Protein 5B5H (pdb70)

GO terms:
  GO:0005576 extracellular region (C, EXP)

Secondary structure (DSSP, 8-state):
--PPPPP-GGGGG-SEEESSEEEEESSPEEES-EEE-SS-GGGEESS--EE-TTSS-EE-TTEES-EEETTSSTTHHHHHHHHHHHHHHHHHHHHT--S-SEESGGGGB-TT-EE-SEEEEESS-EEESS-EEEE--TT--EEEEESS-EEE-TT-BEEEETT--GGGEEEEESS-EEE-TT-EEEEEEEESS-EEE-TT-EEEEEEEESSEEEEES-EEEE-

Nearest PDB structures (foldseek):
  5b5h-assembly1_A  TM=1.005E+00  e=3.185E-39  Typhula ishikariensis
  7ddb-assembly2_B  TM=1.002E+00  e=8.214E-36  Typhula ishikariensis
  7dc5-assembly2_B  TM=1.001E+00  e=5.853E-35  Typhula ishikariensis
  3vn3-assembly2_B  TM=1.001E+00  e=4.171E-34  Typhula ishikariensis
  4nu3-assembly1_A  TM=9.863E-01  e=1.389E-26  Flavobacterium frigoris PS1

Foldseek 3Di:
DADDFQQQPCLLQFQEEEEAAEEEAPPEAEEGEYEYPPDAPVRHYDQPWDADPQQQWIDGPRYNYTYGYLPTDPPNVVSSVVNLVSLVSSLCVLQPDDDWPEECVVVQEAAPEEAEHTEYEYLEEHEYPAEHEYEDALPGAYRYHEAEEYEYDAQYEYHYYHHHAQARYEYNYEYEYYYEHNYEEGHAYSYAAEYEHAANYEYEDHHYYHHYYYYYNYYTYHD

Solvent-accessible surface area: 8675 Å² total; per-residue (Å²): 92,40,24,108,70,16,70,31,55,50,0,20,90,14,0,0,0,0,16,48,7,1,39,10,70,73,131,1,65,0,55,14,24,0,0,0,6,107,18,36,20,108,117,11,67,32,3,108,58,93,86,22,124,88,26,29,48,0,63,11,147,18,12,100,38,85,0,19,0,22,90,20,30,120,68,7,47,69,90,0,89,74,0,34,42,38,0,22,88,0,26,86,47,0,34,96,50,100,59,45,98,56,109,62,39,94,113,4,58,1,18,60,59,105,1,63,28,3,9,1,67,1,84,28,87,6,22,7,92,39,56,6,23,0,65,11,70,58,113,14,19,1,2,0,6,5,54,16,68,8,25,5,29,52,38,75,90,2,70,46,32,64,40,10,63,5,120,29,0,10,0,3,0,38,16,45,1,45,0,78,45,31,1,52,2,10,0,3,0,0,0,93,50,41,2,41,0,78,61,52,1,28,0,26,0,26,0,0,0,42,47,37,1,36,1,47,93,1,44,0,43,61,110

InterPro domains:
  IPR021884 Ice-binding protein [PF11999] (36-240)

B-factor: mean 10.81, std 8.27, range [4.17, 123.71]

Radius of gyration: 16.62 Å; Cα contacts (8 Å, |Δi|>4): 700; chains: 1; bounding box: 48×37×38 Å

Structure (mmCIF, N/CA/C/O backbone):
data_5B5H
#
_entry.id   5B5H
#
_cell.length_a   48.388
_cell.length_b   104.849
_cell.length_c   35.626
_cell.angle_alpha   90.00
_cell.angle_beta   90.00
_cell.angle_gamma   90.00
#
_symmetry.space_group_name_H-M   'P 21 21 2'
#
loop_
_entity.id
_entity.type
_entity.pdbx_description
1 polymer 'Antifreeze protein'
2 non-polymer 'SULFATE ION'
3 non-polymer 'SODIUM ION'
4 water water
#
loop_
_atom_site.group_PDB
_atom_site.id
_atom_site.type_symbol
_atom_site.label_atom_id
_atom_site.label_alt_id
_atom_site.label_comp_id
_atom_site.label_asym_id
_atom_site.label_entity_id
_atom_site.label_seq_id
_atom_site.pdbx_PDB_ins_code
_atom_site.Cartn_x
_atom_site.Cartn_y
_atom_site.Cartn_z
_atom_site.occupancy
_atom_site.B_iso_or_equiv
_atom_site.auth_seq_id
_atom_site.auth_comp_id
_atom_site.auth_asym_id
_atom_site.auth_atom_id
_atom_site.pdbx_PDB_model_num
ATOM 1 N N . ALA A 1 1 ? 7.931 17.527 13.746 1.00 14.51 1 ALA A N 1
ATOM 2 C CA . ALA A 1 1 ? 8.854 18.379 14.500 1.00 11.58 1 ALA A CA 1
ATOM 3 C C . ALA A 1 1 ? 8.364 19.838 14.381 1.00 9.02 1 ALA A C 1
ATOM 4 O O . ALA A 1 1 ? 7.732 20.176 13.376 1.00 9.84 1 ALA A O 1
ATOM 6 N N . GLY A 1 2 ? 8.723 20.634 15.340 1.00 9.06 2 GLY A N 1
ATOM 7 C CA . GLY A 1 2 ? 8.365 21.999 15.393 1.00 8.11 2 GLY A CA 1
ATOM 8 C C . GLY A 1 2 ? 7.199 22.301 16.328 1.00 8.15 2 GLY A C 1
ATOM 9 O O . GLY A 1 2 ? 6.569 21.378 16.864 1.00 9.75 2 GLY A O 1
ATOM 10 N N . PRO A 1 3 ? 6.872 23.571 16.509 1.00 7.61 3 PRO A N 1
ATOM 11 C CA . PRO A 1 3 ? 5.867 24.011 17.500 1.00 8.30 3 PRO A CA 1
ATOM 12 C C . PRO A 1 3 ? 4.444 23.657 17.048 1.00 7.57 3 PRO A C 1
ATOM 13 O O . PRO A 1 3 ? 4.125 23.481 15.877 1.00 8.43 3 PRO A O 1
ATOM 17 N N . THR A 1 4 ? 3.528 23.668 18.015 1.00 8.43 4 THR A N 1
ATOM 18 C CA . THR A 1 4 ? 2.159 23.549 17.733 1.00 9.14 4 THR A CA 1
ATOM 19 C C . THR A 1 4 ? 1.701 24.638 16.722 1.00 8.47 4 THR A C 1
ATOM 20 O O . THR A 1 4 ? 2.159 25.789 16.844 1.00 7.56 4 THR A O 1
ATOM 24 N N . ALA A 1 5 ? 0.802 24.281 15.842 1.00 8.58 5 ALA A N 1
ATOM 25 C CA . ALA A 1 5 ? 0.291 25.235 14.802 1.00 8.52 5 ALA A CA 1
ATOM 26 C C . ALA A 1 5 ? -0.273 26.488 15.383 1.00 7.85 5 ALA A C 1
ATOM 27 O O . ALA A 1 5 ? -0.761 26.512 16.534 1.00 8.96 5 ALA A O 1
ATOM 29 N N . VAL A 1 6 ? -0.194 27.552 14.619 1.00 7.22 6 VAL A N 1
ATOM 30 C CA . VAL A 1 6 ? -0.787 28.842 15.012 1.00 7.39 6 VAL A CA 1
ATOM 31 C C . VAL A 1 6 ? -2.198 28.921 14.502 1.00 7.04 6 VAL A C 1
ATOM 32 O O . VAL A 1 6 ? -2.414 28.837 13.276 1.00 7.81 6 VAL A O 1
ATOM 36 N N . PRO A 1 7 ? -3.219 29.097 15.354 1.00 8.33 7 PRO A N 1
ATOM 37 C CA . PRO A 1 7 ? -4.608 29.186 14.890 1.00 8.94 7 PRO A CA 1
ATOM 38 C C . PRO A 1 7 ? -4.881 30.520 14.239 1.00 7.84 7 PRO A C 1
ATOM 39 O O . PRO A 1 7 ? -4.603 31.558 14.835 1.00 10.22 7 PRO A O 1
ATOM 43 N N . LEU A 1 8 ? -5.374 30.519 13.027 1.00 7.74 8 LEU A N 1
ATOM 44 C CA . LEU A 1 8 ? -5.725 31.787 12.310 1.00 8.00 8 LEU A CA 1
ATOM 45 C C . LEU A 1 8 ? -7.190 32.134 12.401 1.00 7.34 8 LEU A C 1
ATOM 46 O O . LEU A 1 8 ? -7.583 33.269 12.089 1.00 7.90 8 LEU A O 1
ATOM 51 N N . GLY A 1 9 ? -8.061 31.186 12.801 1.00 8.13 9 GLY A N 1
ATOM 52 C CA . GLY A 1 9 ? -9.500 31.483 12.796 1.00 8.28 9 GLY A CA 1
ATOM 53 C C . GLY A 1 9 ? -9.893 31.977 11.402 1.00 7.89 9 GLY A C 1
ATOM 54 O O . GLY A 1 9 ? -9.432 31.497 10.348 1.00 9.02 9 GLY A O 1
ATOM 55 N N . THR A 1 10 ? -10.836 32.927 11.400 1.00 7.86 10 THR A N 1
ATOM 56 C CA . THR A 1 10 ? -11.330 33.422 10.142 1.00 7.96 10 THR A CA 1
ATOM 57 C C . THR A 1 10 ? -10.336 34.357 9.451 1.00 7.51 10 THR A C 1
ATOM 58 O O . THR A 1 10 ? -10.560 34.650 8.236 1.00 8.53 10 THR A O 1
ATOM 62 N N . ALA A 1 11 ? -9.222 34.699 10.035 1.00 7.51 11 ALA A N 1
ATOM 63 C CA . ALA A 1 11 ? -8.173 35.369 9.275 1.00 8.28 11 ALA A CA 1
ATOM 64 C C . ALA A 1 11 ? -7.604 34.420 8.210 1.00 7.85 11 ALA A C 1
ATOM 65 O O . ALA A 1 11 ? -7.059 34.861 7.219 1.00 8.93 11 ALA A O 1
ATOM 67 N N . GLY A 1 12 ? -7.814 33.102 8.399 1.00 8.24 12 GLY A N 1
ATOM 68 C CA . GLY A 1 12 ? -7.437 32.149 7.388 1.00 10.23 12 GLY A CA 1
ATOM 69 C C . GLY A 1 12 ? -8.331 32.137 6.164 1.00 8.51 12 GLY A C 1
ATOM 70 O O . GLY A 1 12 ? -8.145 31.376 5.242 1.00 11.45 12 GLY A O 1
ATOM 71 N N . ASN A 1 13 ? -9.305 33.057 6.088 1.00 8.55 13 ASN A N 1
ATOM 72 C CA . ASN A 1 13 ? -10.112 33.237 4.884 1.00 8.37 13 ASN A CA 1
ATOM 73 C C . ASN A 1 13 ? -9.510 34.194 3.916 1.00 7.38 13 ASN A C 1
ATOM 74 O O . ASN A 1 13 ? -10.132 34.419 2.863 1.00 8.35 13 ASN A O 1
ATOM 79 N N . TYR A 1 14 ? -8.353 34.767 4.166 1.00 6.59 14 TYR A N 1
ATOM 80 C CA . TYR A 1 14 ? -7.829 35.853 3.337 1.00 6.41 14 TYR A CA 1
ATOM 81 C C . TYR A 1 14 ? -6.433 35.600 2.910 1.00 6.33 14 TYR A C 1
ATOM 82 O O . TYR A 1 14 ? -5.592 35.023 3.638 1.00 7.36 14 TYR A O 1
ATOM 91 N N . ALA A 1 15 ? -6.100 36.043 1.678 1.00 5.55 15 ALA A N 1
ATOM 92 C CA . ALA A 1 15 ? -4.714 36.191 1.249 1.00 5.50 15 ALA A CA 1
ATOM 93 C C . ALA A 1 15 ? -4.038 37.377 1.942 1.00 4.86 15 ALA A C 1
ATOM 94 O O . ALA A 1 15 ? -2.871 37.309 2.302 1.00 5.65 15 ALA A O 1
ATOM 96 N N . ILE A 1 16 ? -4.797 38.482 2.003 1.00 4.80 16 ILE A N 1
ATOM 97 C CA . ILE A 1 16 ? -4.309 39.708 2.640 1.00 4.83 16 ILE A CA 1
ATOM 98 C C . ILE A 1 16 ? -5.408 40.213 3.533 1.00 4.37 16 ILE A C 1
ATOM 99 O O . ILE A 1 16 ? -6.579 40.346 3.080 1.00 5.17 16 ILE A O 1
ATOM 104 N N . LEU A 1 17 ? -5.123 40.472 4.797 1.00 4.24 17 LEU A N 1
ATOM 105 C CA . LEU A 1 17 ? -6.044 41.119 5.735 1.00 4.71 17 LEU A CA 1
ATOM 106 C C . LEU A 1 17 ? -5.280 42.228 6.394 1.00 4.52 17 LEU A C 1
ATOM 107 O O . LEU A 1 17 ? -4.172 42.003 6.851 1.00 6.24 17 LEU A O 1
ATOM 112 N N . ALA A 1 18 ? -5.824 43.425 6.390 1.00 4.67 18 ALA A N 1
ATOM 113 C CA . ALA A 1 18 ? -5.146 44.591 6.928 1.00 4.52 18 ALA A CA 1
ATOM 114 C C . ALA A 1 18 ? -6.145 45.433 7.671 1.00 4.37 18 ALA A C 1
ATOM 115 O O . ALA A 1 18 ? -7.352 45.322 7.522 1.00 5.30 18 ALA A O 1
ATOM 117 N N . SER A 1 19 ? -5.609 46.355 8.494 1.00 5.10 19 SER A N 1
ATOM 118 C CA . SER A 1 19 ? -6.453 47.244 9.279 1.00 5.62 19 SER A CA 1
ATOM 119 C C . SER A 1 19 ? -6.468 48.670 8.801 1.00 5.54 19 SER A C 1
ATOM 120 O O . SER A 1 19 ? -7.490 49.347 8.986 1.00 7.73 19 SER A O 1
ATOM 123 N N . ALA A 1 20 ? -5.350 49.203 8.277 1.00 5.47 20 ALA A N 1
ATOM 124 C CA . ALA A 1 20 ? -5.236 50.595 7.923 1.00 5.63 20 ALA A CA 1
ATOM 125 C C . ALA A 1 20 ? -5.228 50.831 6.424 1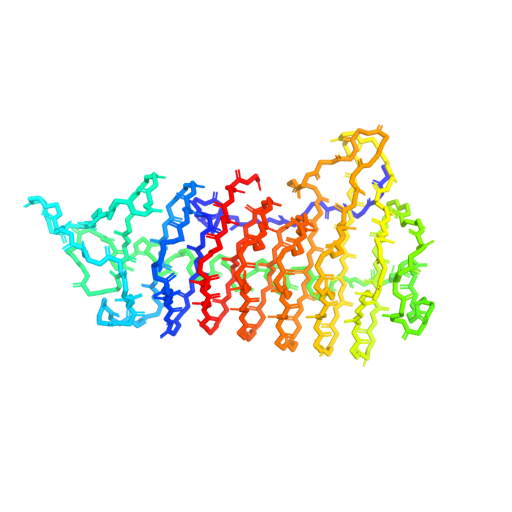.00 5.52 20 ALA A C 1
ATOM 126 O O . ALA A 1 20 ? -5.534 51.977 6.006 1.00 6.78 20 ALA A O 1
ATOM 128 N N . GLY A 1 21 ? -4.873 49.874 5.583 1.00 5.13 21 GLY A N 1
ATOM 129 C CA . GLY A 1 21 ? -4.946 50.046 4.153 1.00 4.98 21 GLY A CA 1
ATOM 130 C C . GLY A 1 21 ? -4.334 48.906 3.409 1.00 4.58 21 GLY A C 1
ATOM 131 O O . GLY A 1 21 ? -3.501 48.157 3.955 1.00 5.01 21 GLY A O 1
ATOM 132 N N . VAL A 1 22 ? -4.718 48.761 2.153 1.00 4.52 22 VAL A N 1
ATOM 133 C CA . VAL A 1 22 ? -4.019 47.893 1.202 1.00 4.80 22 VAL A CA 1
ATOM 134 C C . VAL A 1 22 ? -3.846 48.712 -0.074 1.00 4.96 22 VAL A C 1
ATOM 135 O O . VAL A 1 22 ? -4.864 49.182 -0.624 1.00 5.24 22 VAL A O 1
ATOM 139 N N . SER A 1 23 ? -2.604 48.917 -0.503 1.00 5.33 23 SER A N 1
ATOM 140 C CA . SER A 1 23 ? -2.317 49.653 -1.715 1.00 5.88 23 SER A CA 1
ATOM 141 C C . SER A 1 23 ? -1.695 48.748 -2.730 1.00 5.05 23 SER A C 1
ATOM 142 O O . SER A 1 23 ? -0.942 47.811 -2.385 1.00 6.02 23 SER A O 1
ATOM 145 N N . THR A 1 24 ? -1.935 49.031 -4.005 1.00 5.52 24 THR A N 1
ATOM 146 C CA . THR A 1 24 ? -1.210 48.401 -5.108 1.00 5.67 24 THR A CA 1
ATOM 147 C C . THR A 1 24 ? -0.703 49.481 -6.058 1.00 5.35 24 THR A C 1
ATOM 148 O O . THR A 1 24 ? -1.357 50.498 -6.300 1.00 6.62 24 THR A O 1
ATOM 152 N N . VAL A 1 25 ? 0.514 49.254 -6.515 1.00 5.15 25 VAL A N 1
ATOM 153 C CA . VAL A 1 25 ? 1.045 49.926 -7.720 1.00 5.50 25 VAL A CA 1
ATOM 154 C C . VAL A 1 25 ? 0.763 48.966 -8.850 1.00 5.85 25 VAL A C 1
ATOM 155 O O . VAL A 1 25 ? 1.392 47.900 -8.907 1.00 6.44 25 VAL A O 1
ATOM 159 N N . PRO A 1 26 ? -0.189 49.252 -9.736 1.00 6.20 26 PRO A N 1
ATOM 160 C CA . PRO A 1 26 ? -0.550 48.234 -10.734 1.00 7.53 26 PRO A CA 1
ATOM 161 C C . PRO A 1 26 ? 0.628 47.946 -11.687 1.00 7.23 26 PRO A C 1
ATOM 162 O O . PRO A 1 26 ? 1.429 48.855 -11.960 1.00 8.44 26 PRO A O 1
ATOM 166 N N . GLN A 1 27 ? 0.733 46.743 -12.215 1.00 8.26 27 GLN A N 1
ATOM 167 C CA . GLN A 1 27 ? -0.129 45.604 -11.983 1.00 8.55 27 GLN A CA 1
ATOM 168 C C . GLN A 1 27 ? 0.417 44.677 -10.899 1.00 7.07 27 GLN A C 1
ATOM 169 O O . GLN A 1 27 ? 1.556 44.204 -10.990 1.00 8.65 27 GLN A O 1
ATOM 175 N N . SER A 1 28 ? -0.390 44.450 -9.847 1.00 6.41 28 SER A N 1
ATOM 176 C CA . SER A 1 28 ? -0.120 43.364 -8.896 1.00 5.62 28 SER A CA 1
ATOM 177 C C . SER A 1 28 ? -1.041 42.208 -9.189 1.00 5.68 28 SER A C 1
ATOM 178 O O . SER A 1 28 ? -2.001 42.319 -9.973 1.00 6.26 28 SER A O 1
ATOM 181 N N . VAL A 1 29 ? -0.778 41.079 -8.529 1.00 5.54 29 VAL A N 1
ATOM 182 C CA . VAL A 1 29 ? -1.539 39.860 -8.691 1.00 6.55 29 VAL A CA 1
ATOM 183 C C . VAL A 1 29 ? -1.800 39.294 -7.315 1.00 6.94 29 VAL A C 1
ATOM 184 O O . VAL A 1 29 ? -0.820 38.990 -6.602 1.00 9.35 29 VAL A O 1
ATOM 188 N N . ILE A 1 30 ? -3.050 39.123 -6.925 1.00 5.58 30 ILE A N 1
ATOM 189 C CA . ILE A 1 30 ? -3.379 38.523 -5.654 1.00 5.56 30 ILE A CA 1
ATOM 190 C C . ILE A 1 30 ? -4.298 37.339 -5.928 1.00 5.71 30 ILE A C 1
ATOM 191 O O . ILE A 1 30 ? -5.316 37.521 -6.629 1.00 6.95 30 ILE A O 1
ATOM 197 N N . THR A 1 31 ? -4.009 36.185 -5.388 1.00 5.10 31 THR A N 1
ATOM 198 C CA . THR A 1 31 ? -4.851 35.026 -5.481 1.00 5.77 31 THR A CA 1
ATOM 199 C C . THR A 1 31 ? -5.375 34.737 -4.101 1.00 5.10 31 THR A C 1
ATOM 200 O O . THR A 1 31 ? -4.630 34.264 -3.220 1.00 6.62 31 THR A O 1
ATOM 204 N N . GLY A 1 32 ? -6.665 35.027 -3.900 1.00 5.75 32 GLY A N 1
ATOM 205 C CA . GLY A 1 32 ? -7.298 34.935 -2.583 1.00 6.30 32 GLY A CA 1
ATOM 206 C C . GLY A 1 32 ? -7.976 36.251 -2.245 1.00 6.16 32 GLY A C 1
ATOM 207 O O . GLY A 1 32 ? -7.751 37.283 -2.856 1.00 7.89 32 GLY A O 1
ATOM 208 N N . ALA A 1 33 ? -8.800 36.210 -1.189 1.00 5.64 33 ALA A N 1
ATOM 209 C CA . ALA A 1 33 ? -9.558 37.385 -0.771 1.00 5.60 33 ALA A CA 1
ATOM 210 C C . ALA A 1 33 ? -8.654 38.442 -0.074 1.00 5.25 33 ALA A C 1
ATOM 211 O O . ALA A 1 33 ? -7.620 38.118 0.515 1.00 5.52 33 ALA A O 1
ATOM 213 N N . VAL A 1 34 ? -9.115 39.681 -0.166 1.00 4.72 34 VAL A N 1
ATOM 214 C CA . VAL A 1 34 ? -8.467 40.835 0.494 1.00 4.82 34 VAL A CA 1
ATOM 215 C C . VAL A 1 34 ? -9.479 41.489 1.379 1.00 4.57 34 VAL A C 1
ATOM 216 O O . VAL A 1 34 ? -10.582 41.848 0.932 1.00 6.22 34 VAL A O 1
ATOM 220 N N . GLY A 1 35 ? -9.170 41.650 2.664 1.00 4.86 35 GLY A N 1
ATOM 221 C CA . GLY A 1 35 ? -10.070 42.286 3.615 1.00 4.91 35 GLY A CA 1
ATOM 222 C C . GLY A 1 35 ? -9.387 43.447 4.316 1.00 4.17 35 GLY A C 1
ATOM 223 O O . GLY A 1 35 ? -8.183 43.420 4.564 1.00 5.12 35 GLY A O 1
ATOM 224 N N . LEU A 1 36 ? -10.192 44.464 4.646 1.00 4.56 36 LEU A N 1
ATOM 225 C CA . LEU A 1 36 ? -9.688 45.692 5.258 1.00 4.92 36 LEU A CA 1
ATOM 226 C C . LEU A 1 36 ? -10.664 46.157 6.313 1.00 4.63 36 LEU A C 1
ATOM 227 O O . LEU A 1 36 ? -11.825 46.473 6.017 1.00 5.38 36 LEU A O 1
ATOM 232 N N . SER A 1 37 ? -10.214 46.286 7.556 1.00 4.86 37 SER A N 1
ATOM 233 C CA . SER A 1 37 ? -11.072 46.779 8.655 1.00 5.68 37 SER A CA 1
ATOM 234 C C . SER A 1 37 ? -10.215 47.160 9.848 1.00 5.53 37 SER A C 1
ATOM 235 O O . SER A 1 37 ? -9.275 46.387 10.152 1.00 5.85 37 SER A O 1
ATOM 238 N N . PRO A 1 38 ? -10.478 48.258 10.522 1.00 6.50 38 PRO A N 1
ATOM 239 C CA . PRO A 1 38 ? -11.703 49.077 10.448 1.00 6.76 38 PRO A CA 1
ATOM 240 C C . PRO A 1 38 ? -11.675 50.188 9.405 1.00 6.85 38 PRO A C 1
ATOM 241 O O . PRO A 1 38 ? -12.648 50.908 9.318 1.00 7.67 38 PRO A O 1
ATOM 245 N N . ALA A 1 39 ? -10.585 50.337 8.639 1.00 7.07 39 ALA A N 1
ATOM 246 C CA . ALA A 1 39 ? -10.537 51.390 7.628 1.00 6.94 3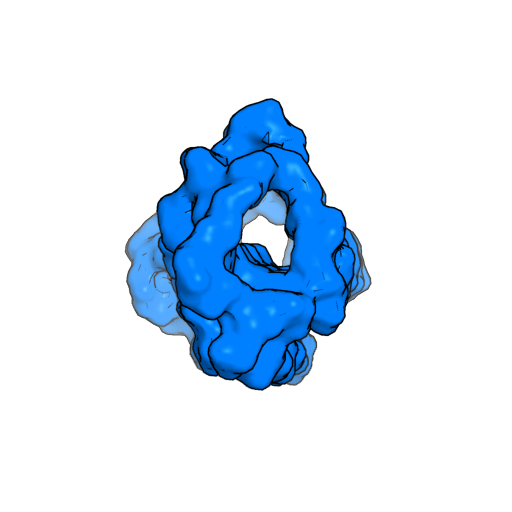9 ALA A CA 1
ATOM 247 C C . ALA A 1 39 ? -11.649 51.170 6.586 1.00 7.71 39 ALA A C 1
ATOM 248 O O . ALA A 1 39 ? -12.004 50.057 6.221 1.00 8.48 39 ALA A O 1
ATOM 250 N N . ALA A 1 40 ? -12.088 52.332 6.125 1.00 8.96 40 ALA A N 1
ATOM 251 C CA . ALA A 1 40 ? -13.038 52.337 5.004 1.00 10.71 40 ALA A CA 1
ATOM 252 C C . ALA A 1 40 ? -12.376 51.943 3.679 1.00 7.22 40 ALA A C 1
ATOM 253 O O . ALA A 1 40 ? -11.164 51.953 3.530 1.00 7.10 40 ALA A O 1
ATOM 255 N N . ALA A 1 41 ? -13.245 51.662 2.704 1.00 8.45 41 ALA A N 1
ATOM 256 C CA . ALA A 1 41 ? -12.780 51.218 1.438 1.00 7.66 41 ALA A CA 1
ATOM 257 C C . ALA A 1 41 ? -11.948 52.217 0.674 1.00 6.63 41 ALA A C 1
ATOM 258 O O . ALA A 1 41 ? -11.242 51.792 -0.255 1.00 7.68 41 ALA A O 1
ATOM 260 N N . THR A 1 42 ? -12.009 53.498 1.008 1.00 6.68 42 THR A N 1
ATOM 261 C CA . THR A 1 42 ? -11.092 54.448 0.421 1.00 7.54 42 THR A CA 1
ATOM 262 C C . THR A 1 42 ? -9.631 54.040 0.609 1.00 6.57 42 THR A C 1
ATOM 263 O O . THR A 1 42 ? -8.807 54.414 -0.226 1.00 8.99 42 THR A O 1
ATOM 267 N N . PHE A 1 43 ? -9.334 53.284 1.690 1.00 5.34 43 PHE A N 1
ATOM 268 C CA . PHE A 1 43 ? -7.985 52.844 1.958 1.00 5.17 43 PHE A CA 1
ATOM 269 C C . PHE A 1 43 ? -7.594 51.563 1.224 1.00 4.76 43 PHE A C 1
ATOM 270 O O . PHE A 1 43 ? -6.478 51.073 1.439 1.00 5.32 43 PHE A O 1
ATOM 278 N N . LEU A 1 44 ? -8.457 51.057 0.338 1.00 5.04 44 LEU A N 1
ATOM 279 C CA . LEU A 1 44 ? -8.036 50.129 -0.734 1.00 5.18 44 LEU A CA 1
ATOM 280 C C . LEU A 1 44 ? -7.657 51.030 -1.910 1.00 4.71 44 LEU A C 1
ATOM 281 O O . LEU A 1 44 ? -8.560 51.678 -2.477 1.00 5.36 44 LEU A O 1
ATOM 286 N N . THR A 1 45 ? -6.376 51.126 -2.234 1.00 4.94 45 THR A N 1
ATOM 287 C CA . THR A 1 45 ? -5.941 52.051 -3.300 1.00 5.05 45 THR A CA 1
ATOM 288 C C . THR A 1 45 ? -5.273 51.284 -4.439 1.00 4.93 45 THR A C 1
ATOM 289 O O . THR A 1 45 ? -4.452 50.399 -4.224 1.00 5.90 45 THR A O 1
ATOM 293 N N . GLY A 1 46 ? -5.628 51.660 -5.658 1.00 5.01 46 GLY A N 1
ATOM 294 C CA . GLY A 1 46 ? -5.001 51.116 -6.838 1.00 5.73 46 GLY A CA 1
ATOM 295 C C . GLY A 1 46 ? -5.652 49.918 -7.430 1.00 5.52 46 GLY A C 1
ATOM 296 O O . GLY A 1 46 ? -5.172 49.418 -8.470 1.00 6.92 46 GLY A O 1
ATOM 297 N N . PHE A 1 47 ? -6.732 49.423 -6.874 1.00 5.41 47 PHE A N 1
ATOM 298 C CA . PHE A 1 47 ? -7.393 48.202 -7.372 1.00 5.78 47 PHE A CA 1
ATOM 299 C C . PHE A 1 47 ? -8.421 48.476 -8.455 1.00 6.06 47 PHE A C 1
ATOM 300 O O . PHE A 1 47 ? -8.912 47.484 -9.042 1.00 6.73 47 PHE A O 1
ATOM 308 N N . SER A 1 48 ? -8.814 49.705 -8.710 1.00 6.61 48 SER A N 1
ATOM 309 C CA . SER A 1 48 ? -9.854 50.026 -9.739 1.00 7.81 48 SER A CA 1
ATOM 310 C C . SER A 1 48 ? -11.085 49.106 -9.504 1.00 7.44 48 SER A C 1
ATOM 311 O O . SER A 1 48 ? -11.458 48.330 -10.373 1.00 8.11 48 SER A O 1
ATOM 314 N N . LEU A 1 49 ? -11.708 49.275 -8.337 1.00 7.04 49 LEU A N 1
ATOM 315 C CA . LEU A 1 49 ? -12.721 48.348 -7.878 1.00 6.81 49 LEU A CA 1
ATOM 316 C C . LEU A 1 49 ? -14.069 48.515 -8.548 1.00 7.72 49 LEU A C 1
ATOM 317 O O . LEU A 1 49 ? -14.451 49.612 -8.919 1.00 10.28 49 LEU A O 1
ATOM 322 N N . THR A 1 50 ? -14.781 47.409 -8.713 1.00 7.34 50 THR A N 1
ATOM 323 C CA . THR A 1 50 ? -16.189 47.422 -9.106 1.00 8.25 50 THR A CA 1
ATOM 324 C C . THR A 1 50 ? -16.983 46.753 -7.955 1.00 7.01 50 THR A C 1
ATOM 325 O O . THR A 1 50 ? -16.704 45.609 -7.607 1.00 7.77 50 THR A O 1
ATOM 329 N N . MET A 1 51 ? -17.953 47.455 -7.439 1.00 7.99 51 MET A N 1
ATOM 330 C CA . MET A 1 51 ? -18.804 46.857 -6.380 1.00 7.75 51 MET A CA 1
ATOM 331 C C . MET A 1 51 ? -19.662 45.745 -6.937 1.00 8.14 51 MET A C 1
ATOM 332 O O . MET A 1 51 ? -20.206 45.852 -8.054 1.00 10.02 51 MET A O 1
ATOM 337 N N . SER A 1 52 ? -19.819 44.695 -6.171 1.00 7.90 52 SER A N 1
ATOM 338 C CA . SER A 1 52 ? -20.864 43.722 -6.442 1.00 9.05 52 SER A CA 1
ATOM 339 C C . SER A 1 52 ? -22.233 44.438 -6.405 1.00 9.10 52 SER A C 1
ATOM 340 O O . SER A 1 52 ? -22.432 45.366 -5.698 1.00 9.77 52 SER A O 1
ATOM 344 N N . SER A 1 53 ? -23.176 43.857 -7.135 1.00 12.27 53 SER A N 1
ATOM 345 C CA . SER A 1 53 ? -24.561 44.339 -7.029 1.00 14.33 53 SER A CA 1
ATOM 346 C C . SER A 1 53 ? -25.105 44.241 -5.613 1.00 12.33 53 SER A C 1
ATOM 347 O O . SER A 1 53 ? -26.054 45.002 -5.279 1.00 14.16 53 SER A O 1
ATOM 350 N N . THR A 1 54 ? -24.580 43.327 -4.841 1.00 11.18 54 THR A N 1
ATOM 351 C CA . THR A 1 54 ? -24.973 43.168 -3.485 1.00 11.60 54 THR A CA 1
ATOM 352 C C . THR A 1 54 ? -24.536 44.367 -2.615 1.00 9.68 54 THR A C 1
ATOM 353 O O . THR A 1 54 ? -25.035 44.511 -1.471 1.00 11.18 54 THR A O 1
ATOM 357 N N . GLY A 1 55 ? -23.457 45.039 -2.963 1.00 8.96 55 GLY A N 1
ATOM 358 C CA . GLY A 1 55 ? -22.833 46.062 -2.096 1.00 9.47 55 GLY A CA 1
ATOM 359 C C . GLY A 1 55 ? -22.029 45.457 -0.980 1.00 8.06 55 GLY A C 1
ATOM 360 O O . GLY A 1 55 ? -21.527 46.251 -0.156 1.00 8.65 55 GLY A O 1
ATOM 361 N N . THR A 1 56 ? -21.829 44.162 -0.921 1.00 7.30 56 THR A N 1
ATOM 362 C CA . THR A 1 56 ? -21.124 43.520 0.233 1.00 7.66 56 THR A CA 1
ATOM 363 C C . THR A 1 56 ? -19.659 43.231 -0.108 1.00 6.76 56 THR A C 1
ATOM 364 O O . THR A 1 56 ? -18.926 42.931 0.833 1.00 7.18 56 THR A O 1
ATOM 368 N N . PHE A 1 57 ? -19.260 43.279 -1.373 1.00 6.22 57 PHE A N 1
ATOM 369 C CA . PHE A 1 57 ? -17.860 43.011 -1.740 1.00 5.81 57 PHE A CA 1
ATOM 370 C C . PHE A 1 57 ? -17.599 43.723 -3.057 1.00 5.92 57 PHE A C 1
ATOM 371 O O . PHE A 1 57 ? -18.553 44.231 -3.676 1.00 6.74 57 PHE A O 1
ATOM 379 N N . SER A 1 58 ? -16.350 43.764 -3.436 1.00 5.56 58 SER A N 1
ATOM 380 C CA . SER A 1 58 ? -15.955 44.326 -4.715 1.00 6.08 58 SER A CA 1
ATOM 381 C C . SER A 1 58 ? -14.959 43.394 -5.386 1.00 5.48 58 SER A C 1
ATOM 382 O O . SER A 1 58 ? -14.451 42.425 -4.800 1.00 5.95 58 SER A O 1
ATOM 385 N N . THR A 1 59 ? -14.704 43.680 -6.665 1.00 6.00 59 THR A N 1
ATOM 386 C CA . THR A 1 59 ? -13.743 42.915 -7.470 1.00 6.25 59 THR A CA 1
ATOM 387 C C . THR A 1 59 ? -12.776 43.843 -8.163 1.00 5.66 59 THR A C 1
ATOM 388 O O . THR A 1 59 ? -13.068 45.041 -8.393 1.00 6.68 59 THR A O 1
ATOM 392 N N . SER A 1 60 ? -11.620 43.285 -8.522 1.00 5.88 60 SER A N 1
ATOM 393 C CA . SER A 1 60 ? -10.580 43.964 -9.235 1.00 6.15 60 SER A CA 1
ATOM 394 C C . SER A 1 60 ? -9.993 43.007 -10.230 1.00 5.81 60 SER A C 1
ATOM 395 O O . SER A 1 60 ? -9.835 41.812 -9.937 1.00 6.19 60 SER A O 1
ATOM 398 N N . THR A 1 61 ? -9.477 43.521 -11.361 1.00 6.48 61 THR A N 1
ATOM 399 C CA . THR A 1 61 ? -8.726 42.655 -12.269 1.00 7.42 61 THR A CA 1
ATOM 400 C C . THR A 1 61 ? -7.455 42.107 -11.638 1.00 6.58 61 THR A C 1
ATOM 401 O O . THR A 1 61 ? -6.968 41.069 -12.083 1.00 8.13 61 THR A O 1
ATOM 405 N N . GLN A 1 62 ? -6.952 42.763 -10.577 1.00 5.50 62 GLN A N 1
ATOM 406 C CA . GLN A 1 62 ? -5.698 42.335 -9.938 1.00 5.70 62 GLN A CA 1
ATOM 407 C C . GLN A 1 62 ? -5.924 41.232 -8.905 1.00 5.45 62 GLN A C 1
ATOM 408 O O . GLN A 1 62 ? -4.927 40.741 -8.361 1.00 6.84 62 GLN A O 1
ATOM 414 N N . VAL A 1 63 ? -7.177 40.864 -8.611 1.00 5.42 63 VAL A N 1
ATOM 415 C CA . VAL A 1 63 ? -7.448 39.941 -7.534 1.00 5.48 63 VAL A CA 1
ATOM 416 C C . VAL A 1 63 ? -8.308 38.793 -8.028 1.00 5.45 63 VAL A C 1
ATOM 417 O O . VAL A 1 63 ? -9.358 39.050 -8.661 1.00 6.55 63 VAL A O 1
ATOM 421 N N . THR A 1 64 ? -7.951 37.564 -7.750 1.00 5.47 64 THR A N 1
ATOM 422 C CA . THR A 1 64 ? -8.817 36.410 -7.967 1.00 5.62 64 THR A CA 1
ATOM 423 C C . THR A 1 64 ? -9.427 36.082 -6.629 1.00 6.03 64 THR A C 1
ATOM 424 O O . THR A 1 64 ? -8.776 35.551 -5.735 1.00 7.49 64 THR A O 1
ATOM 428 N N . GLY A 1 65 ? -10.671 36.507 -6.463 1.00 6.87 65 GLY A N 1
ATOM 429 C CA . GLY A 1 65 ? -11.312 36.533 -5.121 1.00 7.18 65 GLY A CA 1
ATOM 430 C C . GLY A 1 65 ? -11.916 37.876 -4.871 1.00 5.96 65 GLY A C 1
ATOM 431 O O . GLY A 1 65 ? -11.778 38.840 -5.609 1.00 7.56 65 GLY A O 1
ATOM 432 N N . GLN A 1 66 ? -12.628 37.971 -3.723 1.00 5.60 66 GLN A N 1
ATOM 433 C CA . GLN A 1 66 ? -13.365 39.172 -3.372 1.00 5.45 66 GLN A CA 1
ATOM 434 C C . GLN A 1 66 ? -12.531 40.108 -2.484 1.00 5.22 66 GLN A C 1
ATOM 435 O O . GLN A 1 66 ? -11.744 39.636 -1.657 1.00 5.73 66 GLN A O 1
ATOM 441 N N . LEU A 1 67 ? -12.815 41.384 -2.637 1.00 4.94 67 LEU A N 1
ATOM 442 C CA . LEU A 1 67 ? -12.304 42.396 -1.706 1.00 5.18 67 LEU A CA 1
ATOM 443 C C . LEU A 1 67 ? -13.436 42.873 -0.849 1.00 4.70 67 LEU A C 1
ATOM 444 O O . LEU A 1 67 ? -14.586 43.043 -1.277 1.00 5.89 67 LEU A O 1
ATOM 449 N N . THR A 1 68 ? -13.162 43.089 0.443 1.00 5.25 68 THR A N 1
ATOM 450 C CA . THR A 1 68 ? -14.120 43.613 1.400 1.00 5.96 68 THR A CA 1
ATOM 451 C C . THR A 1 68 ? -13.485 44.650 2.304 1.00 5.45 68 THR A C 1
ATOM 452 O O . THR A 1 68 ? -12.302 44.596 2.600 1.00 6.06 68 THR A O 1
ATOM 456 N N . ALA A 1 69 ? -14.306 45.636 2.682 1.00 6.03 69 ALA A N 1
ATOM 457 C CA . ALA A 1 69 ? -13.856 46.691 3.569 1.00 5.82 69 ALA A CA 1
ATOM 458 C C . ALA A 1 69 ? -14.956 47.017 4.571 1.00 5.56 69 ALA A C 1
ATOM 459 O O . ALA A 1 69 ? -16.135 46.671 4.389 1.00 6.48 69 ALA A O 1
ATOM 461 N N . ALA A 1 70 ? -14.587 47.716 5.616 1.00 6.54 70 ALA A N 1
ATOM 462 C CA . ALA A 1 70 ? -15.447 47.914 6.789 1.00 7.33 70 ALA A CA 1
ATOM 463 C C . ALA A 1 70 ? -16.683 48.746 6.517 1.00 7.96 70 ALA A C 1
ATOM 464 O O . ALA A 1 70 ? -17.596 48.651 7.342 1.00 10.70 70 ALA A O 1
ATOM 466 N N . ASP A 1 71 ? -16.718 49.499 5.459 1.00 7.54 71 ASP A N 1
ATOM 467 C CA . ASP A 1 71 ? -17.916 50.312 5.163 1.00 8.39 71 ASP A CA 1
ATOM 468 C C . ASP A 1 71 ? -18.799 49.663 4.034 1.00 7.58 71 ASP A C 1
ATOM 469 O O . ASP A 1 71 ? -19.715 50.321 3.616 1.00 9.89 71 ASP A O 1
ATOM 474 N N . TYR A 1 72 ? -18.517 48.439 3.668 1.00 6.70 72 TYR A N 1
ATOM 475 C CA . TYR A 1 72 ? -19.413 47.733 2.766 1.00 7.00 72 TYR A CA 1
ATOM 476 C C . TYR A 1 72 ? -20.680 47.295 3.470 1.00 7.06 72 TYR A C 1
ATOM 477 O O . TYR A 1 72 ? -20.805 47.424 4.687 1.00 8.65 72 TYR A O 1
ATOM 486 N N . GLY A 1 73 ? -21.636 46.757 2.718 1.00 7.96 73 GLY A N 1
ATOM 487 C CA . GLY A 1 73 ? -22.947 46.436 3.226 1.00 9.99 73 GLY A CA 1
ATOM 488 C C . GLY A 1 73 ? -22.904 45.258 4.179 1.00 8.35 73 GLY A C 1
ATOM 489 O O . GLY A 1 73 ? -22.097 44.373 4.102 1.00 8.22 73 GLY A O 1
ATOM 490 N N . THR A 1 74 ? -23.922 45.252 5.067 1.00 9.98 74 THR A N 1
ATOM 491 C CA . THR A 1 74 ? -24.097 44.166 6.007 1.00 10.42 74 THR A CA 1
ATOM 492 C C . THR A 1 74 ? -24.213 42.861 5.258 1.00 9.79 74 THR A C 1
ATOM 493 O O . THR A 1 74 ? -24.874 42.779 4.198 1.00 10.12 74 THR A O 1
ATOM 499 N N . PRO A 1 75 ? -23.581 41.802 5.716 1.00 9.19 75 PRO A N 1
ATOM 500 C CA . PRO A 1 75 ? -22.902 41.623 7.059 1.00 10.31 75 PRO A CA 1
ATOM 501 C C . PRO A 1 75 ? -21.370 41.806 6.926 1.00 8.37 75 PRO A C 1
ATOM 502 O O . PRO A 1 75 ? -20.661 41.376 7.867 1.00 9.25 75 PRO A O 1
ATOM 506 N N . THR A 1 76 ? -20.876 42.395 5.846 1.00 7.67 76 THR A N 1
ATOM 507 C CA . THR A 1 76 ? -19.412 42.472 5.685 1.00 7.23 76 THR A CA 1
ATOM 508 C C . THR A 1 76 ? -18.726 43.136 6.899 1.00 6.75 76 THR A C 1
ATOM 509 O O . THR A 1 76 ? -17.666 42.629 7.295 1.00 7.35 76 THR A O 1
ATOM 513 N N . PRO A 1 77 ? -19.178 44.241 7.445 1.00 7.41 77 PRO A N 1
ATOM 514 C CA . PRO A 1 77 ? -18.467 44.839 8.582 1.00 8.23 77 PRO A CA 1
ATOM 515 C C . PRO A 1 77 ? -18.301 43.863 9.749 1.00 7.52 77 PRO A C 1
ATOM 516 O O . PRO A 1 77 ? -17.209 43.794 10.330 1.00 8.12 77 PRO A O 1
ATOM 520 N N . SER A 1 78 ? -19.348 43.124 10.061 1.00 8.17 78 SER A N 1
ATOM 521 C CA . SER A 1 78 ? -19.254 42.188 11.178 1.00 9.82 78 SER A CA 1
ATOM 522 C C . SER A 1 78 ? -18.332 41.007 10.854 1.00 8.84 78 SER A C 1
ATOM 523 O O . SER A 1 78 ? -17.594 40.573 11.762 1.00 9.61 78 SER A O 1
ATOM 526 N N . ILE A 1 79 ? -18.380 40.522 9.632 1.00 8.22 79 ILE A N 1
ATOM 527 C CA . ILE A 1 79 ? -17.458 39.427 9.235 1.00 7.98 79 ILE A CA 1
ATOM 528 C C . ILE A 1 79 ? -16.045 39.939 9.380 1.00 6.71 79 ILE A C 1
ATOM 529 O O . ILE A 1 79 ? -15.145 39.217 9.893 1.00 7.23 79 ILE A O 1
ATOM 534 N N . LEU A 1 80 ? -15.750 41.123 8.888 1.00 6.77 80 LEU A N 1
ATOM 535 C CA . LEU A 1 80 ? -14.376 41.629 8.989 1.00 6.39 80 LEU A CA 1
ATOM 536 C C . LEU A 1 80 ? -13.979 41.871 10.447 1.00 6.43 80 LEU A C 1
ATOM 537 O O . LEU A 1 80 ? -12.831 41.609 10.777 1.00 7.20 80 LEU A O 1
ATOM 542 N N . THR A 1 81 ? -14.847 42.406 11.280 1.00 7.23 81 THR A N 1
ATOM 543 C CA . THR A 1 81 ? -14.487 42.610 12.664 1.00 7.84 81 THR A CA 1
ATOM 544 C C . THR A 1 81 ? -14.055 41.294 13.304 1.00 7.97 81 THR A C 1
ATOM 545 O O . THR A 1 81 ? -13.059 41.251 14.051 1.00 7.96 81 THR A O 1
ATOM 549 N N . THR A 1 82 ? -14.788 40.221 13.024 1.00 7.41 82 THR A N 1
ATOM 550 C CA . THR A 1 82 ? -14.386 38.907 13.565 1.00 8.06 82 THR A CA 1
ATOM 551 C C . THR A 1 82 ? -13.033 38.502 13.009 1.00 7.24 82 THR A C 1
ATOM 552 O O . THR A 1 82 ? -12.203 37.956 13.776 1.00 8.06 82 THR A O 1
ATOM 556 N N . ALA A 1 83 ? -12.785 38.699 11.706 1.00 6.89 83 ALA A N 1
ATOM 557 C CA . ALA A 1 83 ? -11.509 38.344 11.125 1.00 6.65 83 ALA A CA 1
ATOM 558 C C . ALA A 1 83 ? -10.358 39.148 11.753 1.00 5.88 83 ALA A C 1
ATOM 559 O O . ALA A 1 83 ? -9.276 38.566 11.985 1.00 6.59 83 ALA A O 1
ATOM 561 N N . ILE A 1 84 ? -10.532 40.436 11.930 1.00 6.46 84 ILE A N 1
ATOM 562 C CA . ILE A 1 84 ? -9.487 41.260 12.545 1.00 6.58 84 ILE A CA 1
ATOM 563 C C . ILE A 1 84 ? -9.221 40.803 13.969 1.00 6.91 84 ILE A C 1
ATOM 564 O O . ILE A 1 84 ? -8.043 40.729 14.380 1.00 7.27 84 ILE A O 1
ATOM 569 N N . GLY A 1 85 ? -10.257 40.430 14.713 1.00 7.30 85 GLY A N 1
ATOM 570 C CA . GLY A 1 85 ? -10.052 39.922 16.048 1.00 7.72 85 GLY A CA 1
ATOM 571 C C . GLY A 1 85 ? -9.309 38.609 16.012 1.00 7.35 85 GLY A C 1
ATOM 572 O O . GLY A 1 85 ? -8.418 38.353 16.847 1.00 8.21 85 GLY A O 1
ATOM 573 N N . ASP A 1 86 ? -9.627 37.725 15.039 1.00 7.48 86 ASP A N 1
ATOM 574 C CA . ASP A 1 86 ? -8.903 36.448 14.875 1.00 7.25 86 ASP A CA 1
ATOM 575 C C . ASP A 1 86 ? -7.471 36.660 14.519 1.00 6.95 86 ASP A C 1
ATOM 576 O O . ASP A 1 86 ? -6.574 35.936 14.992 1.00 7.19 86 ASP A O 1
ATOM 581 N N . MET A 1 87 ? -7.161 37.645 13.629 1.00 6.44 87 MET A N 1
ATOM 582 C CA . MET A 1 87 ? -5.798 37.975 13.370 1.00 6.16 87 MET A CA 1
ATOM 583 C C . MET A 1 87 ? -5.066 38.425 14.621 1.00 5.93 87 MET A C 1
ATOM 584 O O . MET A 1 87 ? -3.907 38.044 14.827 1.00 6.69 87 MET A O 1
ATOM 589 N N . GLY A 1 88 ? -5.707 39.241 15.427 1.00 6.60 88 GLY A N 1
ATOM 590 C CA . GLY A 1 88 ? -5.078 39.696 16.658 1.00 7.33 88 GLY A CA 1
ATOM 591 C C . GLY A 1 88 ? -4.769 38.548 17.595 1.00 6.80 88 GLY A C 1
ATOM 592 O O . GLY A 1 88 ? -3.665 38.485 18.160 1.00 7.50 88 GLY A O 1
ATOM 593 N N . THR A 1 89 ? -5.704 37.621 17.717 1.00 7.08 89 THR A N 1
ATOM 594 C CA . THR A 1 89 ? -5.479 36.424 18.559 1.00 7.66 89 THR A CA 1
ATOM 595 C C . THR A 1 89 ? -4.366 35.574 17.985 1.00 6.79 89 THR A C 1
ATOM 596 O O . THR A 1 89 ? -3.544 35.042 18.769 1.00 8.07 89 THR A O 1
ATOM 600 N N . ALA A 1 90 ? -4.303 35.427 16.660 1.00 6.53 90 ALA A N 1
ATOM 601 C CA . ALA A 1 90 ? -3.226 34.652 16.056 1.00 7.11 90 ALA A CA 1
ATOM 602 C C . ALA A 1 90 ? -1.878 35.272 16.320 1.00 6.38 90 ALA A C 1
ATOM 603 O O . ALA A 1 90 ? -0.911 34.565 16.660 1.00 6.74 90 ALA A O 1
ATOM 605 N N . TYR A 1 91 ? -1.775 36.607 16.166 1.00 5.91 91 TYR A N 1
ATOM 606 C CA . TYR A 1 91 ? -0.514 37.293 16.427 1.00 5.91 91 TYR A CA 1
ATOM 607 C C . TYR A 1 91 ? -0.088 37.008 17.852 1.00 6.48 91 TYR A C 1
ATOM 608 O O . TYR A 1 91 ? 1.084 36.686 18.117 1.00 6.93 91 TYR A O 1
ATOM 617 N N . VAL A 1 92 ? -0.978 37.217 18.836 1.00 7.10 92 VAL A N 1
ATOM 618 C CA . VAL A 1 92 ? -0.601 36.995 20.203 1.00 8.80 92 VAL A CA 1
ATOM 619 C C . VAL A 1 92 ? -0.277 35.512 20.438 1.00 8.23 92 VAL A C 1
ATOM 620 O O . VAL A 1 92 ? 0.731 35.234 21.182 1.00 9.15 92 VAL A O 1
ATOM 624 N N . ASN A 1 93 ? -0.987 34.551 19.884 1.00 7.94 93 ASN A N 1
ATOM 625 C CA . ASN A 1 93 ? -0.668 33.156 20.086 1.00 8.59 93 ASN A CA 1
ATOM 626 C C . ASN A 1 93 ? 0.787 32.897 19.637 1.00 7.60 93 ASN A C 1
ATOM 627 O O . ASN A 1 93 ? 1.548 32.257 20.327 1.00 9.21 93 ASN A O 1
ATOM 632 N N . ALA A 1 94 ? 1.129 33.378 18.436 1.00 6.83 94 ALA A N 1
ATOM 633 C CA . ALA A 1 94 ? 2.453 33.123 17.916 1.00 6.83 94 ALA A CA 1
ATOM 634 C C . ALA A 1 94 ? 3.555 33.917 18.683 1.00 6.44 94 ALA A C 1
ATOM 635 O O . ALA A 1 94 ? 4.629 33.377 18.900 1.00 7.53 94 ALA A O 1
ATOM 637 N N . ALA A 1 95 ? 3.261 35.155 18.997 1.00 6.61 95 ALA A N 1
ATOM 638 C CA . ALA A 1 95 ? 4.299 36.051 19.582 1.00 7.64 95 ALA A CA 1
ATOM 639 C C . ALA A 1 95 ? 4.635 35.661 21.013 1.00 8.62 95 ALA A C 1
ATOM 640 O O . ALA A 1 95 ? 5.748 35.999 21.474 1.00 10.46 95 ALA A O 1
ATOM 642 N N . THR A 1 96 ? 3.723 34.999 21.700 1.00 8.69 96 THR A N 1
ATOM 643 C CA . THR A 1 96 ? 3.910 34.717 23.117 1.00 9.55 96 THR A CA 1
ATOM 644 C C . THR A 1 96 ? 4.292 33.241 23.343 1.00 9.24 96 THR A C 1
ATOM 645 O O . THR A 1 96 ? 4.451 32.856 24.517 1.00 11.24 96 THR A O 1
ATOM 649 N N . ARG A 1 97 ? 4.516 32.462 22.328 1.00 8.19 97 ARG A N 1
ATOM 650 C CA . ARG A 1 97 ? 5.016 31.076 22.572 1.00 9.40 97 ARG A CA 1
ATOM 651 C C . ARG A 1 97 ? 6.293 31.133 23.329 1.00 9.71 97 ARG A C 1
ATOM 652 O O . ARG A 1 97 ? 7.166 31.972 23.023 1.00 12.37 97 ARG A O 1
ATOM 660 N N . SER A 1 98 ? 6.456 30.293 24.319 1.00 12.17 98 SER A N 1
ATOM 661 C CA . SER A 1 98 ? 7.626 30.331 25.223 1.00 13.50 98 SER A CA 1
ATOM 662 C C . SER A 1 98 ? 8.665 29.285 24.856 1.00 12.55 98 SER A C 1
ATOM 663 O O . SER A 1 98 ? 8.290 28.272 24.161 1.00 13.72 98 SER A O 1
ATOM 666 N N . GLY A 1 99 ? 9.825 29.437 25.392 1.00 14.25 99 GLY A N 1
ATOM 667 C CA . GLY A 1 99 ? 10.862 28.425 25.279 1.00 14.08 99 GLY A CA 1
ATOM 668 C C . GLY A 1 99 ? 11.316 28.241 23.851 1.00 12.70 99 GLY A C 1
ATOM 669 O O . GLY A 1 99 ? 11.288 27.098 23.308 1.00 13.61 99 GLY A O 1
ATOM 670 N N . PRO A 1 100 ? 11.909 29.263 23.236 1.00 11.27 100 PRO A N 1
ATOM 671 C CA . PRO A 1 100 ? 12.388 29.105 21.850 1.00 11.44 100 PRO A CA 1
ATOM 672 C C . PRO A 1 100 ? 13.470 28.066 21.780 1.00 10.93 100 PRO A C 1
ATOM 673 O O . PRO A 1 100 ? 14.339 27.942 22.706 1.00 13.18 100 PRO A O 1
ATOM 677 N N . ASN A 1 101 ? 13.514 27.354 20.704 1.00 9.98 101 ASN A N 1
ATOM 678 C CA . ASN A 1 101 ? 14.574 26.446 20.423 1.00 11.49 101 ASN A CA 1
ATOM 679 C C . ASN A 1 101 ? 15.869 27.128 19.995 1.00 10.75 101 ASN A C 1
ATOM 680 O O . ASN A 1 101 ? 16.922 26.594 20.241 1.00 12.85 101 ASN A O 1
ATOM 685 N N . PHE A 1 102 ? 15.724 28.337 19.357 1.00 9.22 102 PHE A N 1
ATOM 686 C CA . PHE A 1 102 ? 16.804 29.084 18.814 1.00 9.03 102 PHE A CA 1
ATOM 687 C C . PHE A 1 102 ? 16.640 30.540 19.240 1.00 9.99 102 PHE A C 1
ATOM 688 O O . PHE A 1 102 ? 15.522 31.066 19.007 1.00 11.65 102 PHE A O 1
ATOM 696 N N . LEU A 1 103 ? 17.621 31.167 19.875 1.00 9.22 103 LEU A N 1
ATOM 697 C CA . LEU A 1 103 ? 17.503 32.540 20.374 1.00 9.50 103 LEU A CA 1
ATOM 698 C C . LEU A 1 103 ? 18.645 33.344 19.850 1.00 8.89 103 LEU A C 1
ATOM 699 O O . LEU A 1 103 ? 19.814 33.048 20.038 1.00 10.47 103 LEU A O 1
ATOM 704 N N . GLU A 1 104 ? 18.280 34.366 19.059 1.00 9.00 104 GLU A N 1
ATOM 705 C CA . GLU A 1 104 ? 19.257 35.257 18.417 1.00 9.25 104 GLU A CA 1
ATOM 706 C C . GLU A 1 104 ? 20.169 34.515 17.424 1.00 8.87 104 GLU A C 1
ATOM 707 O O . GLU A 1 104 ? 21.289 34.923 17.252 1.00 10.00 104 GLU A O 1
ATOM 713 N N . ILE A 1 105 ? 19.670 33.439 16.821 1.00 8.37 105 ILE A N 1
ATOM 714 C CA . ILE A 1 105 ? 20.605 32.629 15.975 1.00 8.95 105 ILE A CA 1
ATOM 715 C C . ILE A 1 105 ? 21.110 33.454 14.824 1.00 8.75 105 ILE A C 1
ATOM 716 O O . ILE A 1 105 ? 20.363 34.205 14.156 1.00 8.62 105 ILE A O 1
ATOM 721 N N . TYR A 1 106 ? 22.418 33.391 14.632 1.00 9.43 106 TYR A N 1
ATOM 722 C CA . TYR A 1 106 ? 23.080 34.095 13.538 1.00 10.37 106 TYR A CA 1
ATOM 723 C C . TYR A 1 106 ? 22.948 35.594 13.696 1.00 10.09 106 TYR A C 1
ATOM 724 O O . TYR A 1 106 ? 23.192 36.331 12.688 1.00 10.95 106 TYR A O 1
ATOM 733 N N . THR A 1 107 ? 22.582 36.106 14.859 1.00 10.59 107 THR A N 1
ATOM 734 C CA . THR A 1 107 ? 22.282 37.504 15.113 1.00 10.72 107 THR A CA 1
ATOM 735 C C . THR A 1 107 ? 21.342 38.027 13.978 1.00 10.49 107 THR A C 1
ATOM 736 O O . THR A 1 107 ? 21.389 39.230 13.660 1.00 11.84 107 THR A O 1
ATOM 740 N N . GLY A 1 108 ? 20.44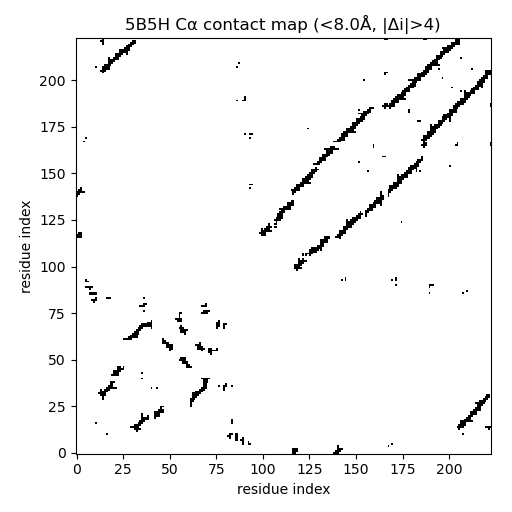5 37.186 13.544 1.00 8.68 108 GLY A N 1
ATOM 741 C CA . GLY A 1 108 ? 19.384 37.669 12.589 1.00 8.90 108 GLY A CA 1
ATOM 742 C C . GLY A 1 108 ? 19.823 37.744 11.160 1.00 8.18 108 GLY A C 1
ATOM 743 O O . GLY A 1 108 ? 18.997 38.234 10.366 1.00 10.91 108 GLY A O 1
ATOM 744 N N . ALA A 1 109 ? 21.012 37.295 10.789 1.00 7.13 109 ALA A N 1
ATOM 745 C CA . ALA A 1 109 ? 21.437 37.336 9.380 1.00 8.06 109 ALA A CA 1
ATOM 746 C C . ALA A 1 109 ? 21.243 35.916 8.780 1.00 8.19 109 ALA A C 1
ATOM 747 O O . ALA A 1 109 ? 21.989 34.996 9.057 1.00 10.19 109 ALA A O 1
ATOM 749 N N . LEU A 1 110 ? 20.162 35.754 8.019 1.00 7.03 110 LEU A N 1
ATOM 750 C CA . LEU A 1 110 ? 19.705 34.462 7.604 1.00 6.72 110 LEU A CA 1
ATOM 751 C C . LEU A 1 110 ? 20.256 34.017 6.245 1.00 7.00 110 LEU A C 1
ATOM 752 O O . LEU A 1 110 ? 20.069 32.863 5.882 1.00 7.59 110 LEU A O 1
ATOM 757 N N . GLY A 1 111 ? 20.898 34.923 5.493 1.00 7.53 111 GLY A N 1
ATOM 758 C CA . GLY A 1 111 ? 21.353 34.533 4.183 1.00 7.84 111 GLY A CA 1
ATOM 759 C C . GLY A 1 111 ? 22.273 33.355 4.230 1.00 8.24 111 GLY A C 1
ATOM 760 O O . GLY A 1 111 ? 23.184 33.276 5.056 1.00 8.91 111 GLY A O 1
ATOM 761 N N . GLY A 1 112 ? 22.027 32.364 3.336 1.00 8.01 112 GLY A N 1
ATOM 762 C CA . GLY A 1 112 ? 22.890 31.180 3.259 1.00 9.30 112 GLY A CA 1
ATOM 763 C C . GLY A 1 112 ? 22.604 30.159 4.331 1.00 8.45 112 GLY A C 1
ATOM 764 O O . GLY A 1 112 ? 23.354 29.181 4.349 1.00 11.97 112 GLY A O 1
ATOM 765 N N . LYS A 1 113 ? 21.665 30.339 5.204 1.00 7.73 113 LYS A N 1
ATOM 766 C CA . LYS A 1 113 ? 21.422 29.448 6.340 1.00 7.94 113 LYS A CA 1
ATOM 767 C C . LYS A 1 113 ? 20.371 28.375 5.961 1.00 7.40 113 LYS A C 1
ATOM 768 O O . LYS A 1 113 ? 19.654 28.542 4.961 1.00 8.25 113 LYS A O 1
ATOM 774 N N . ILE A 1 114 ? 20.324 27.358 6.773 1.00 7.32 114 ILE A N 1
ATOM 775 C CA . ILE A 1 114 ? 19.344 26.276 6.631 1.00 7.22 114 ILE A CA 1
ATOM 776 C C . ILE A 1 114 ? 18.634 26.203 7.952 1.00 7.16 114 ILE A C 1
ATOM 777 O O . ILE A 1 114 ? 19.293 26.029 9.014 1.00 9.15 114 ILE A O 1
ATOM 782 N N . LEU A 1 115 ? 17.305 26.302 7.939 1.00 6.18 115 LEU A N 1
ATOM 783 C CA . LEU A 1 115 ? 16.508 26.453 9.162 1.00 6.65 115 LEU A CA 1
ATOM 784 C C . LEU A 1 115 ? 15.629 25.243 9.349 1.00 5.99 115 LEU A C 1
ATOM 785 O O . LEU A 1 115 ? 14.588 25.093 8.688 1.00 6.29 115 LEU A O 1
ATOM 790 N N . PRO A 1 116 ? 15.968 24.324 10.281 1.00 6.46 116 PRO A N 1
ATOM 791 C CA . PRO A 1 116 ? 15.116 23.160 10.520 1.00 6.99 116 PRO A CA 1
ATOM 792 C C . PRO A 1 116 ? 13.946 23.556 11.428 1.00 6.08 116 PRO A C 1
ATOM 793 O O . PRO A 1 116 ? 13.846 24.675 11.934 1.00 6.51 116 PRO A O 1
ATOM 797 N N . PRO A 1 117 ? 13.000 22.642 11.592 1.00 6.42 117 PRO A N 1
ATOM 798 C CA . PRO A 1 117 ? 11.756 22.972 12.345 1.00 6.64 117 PRO A CA 1
ATOM 799 C C . PRO A 1 117 ? 12.038 23.444 13.750 1.00 6.46 117 PRO A C 1
ATOM 800 O O . PRO A 1 117 ? 12.972 22.979 14.416 1.00 7.96 117 PRO A O 1
ATOM 804 N N . GLY A 1 118 ? 11.228 24.374 14.238 1.00 6.49 118 GLY A N 1
ATOM 805 C CA . GLY A 1 118 ? 11.400 24.870 15.548 1.00 7.08 118 GLY A CA 1
ATOM 806 C C . GLY A 1 118 ? 10.737 26.218 15.781 1.00 6.46 118 GLY A C 1
ATOM 807 O O . GLY A 1 118 ? 10.140 26.818 14.856 1.00 6.31 118 GLY A O 1
ATOM 808 N N . LEU A 1 119 ? 10.865 26.665 17.029 1.00 6.89 119 LEU A N 1
ATOM 809 C CA . LEU A 1 119 ? 10.462 28.007 17.470 1.00 6.80 119 LEU A CA 1
ATOM 810 C C . LEU A 1 119 ? 11.719 28.840 17.556 1.00 6.63 119 LEU A C 1
ATOM 811 O O . LEU A 1 119 ? 12.679 28.503 18.313 1.00 7.85 119 LEU A O 1
ATOM 816 N N . TYR A 1 120 ? 11.788 29.942 16.794 1.00 6.07 120 TYR A N 1
ATOM 817 C CA . TYR A 1 120 ? 12.913 30.819 16.731 1.00 6.33 120 TYR A CA 1
ATOM 818 C C . TYR A 1 120 ? 12.534 32.168 17.277 1.00 6.12 120 TYR A C 1
ATOM 819 O O . TYR A 1 120 ? 11.419 32.654 16.980 1.00 6.68 120 TYR A O 1
ATOM 828 N N . LYS A 1 121 ? 13.418 32.812 18.023 1.00 6.98 121 LYS A N 1
ATOM 829 C CA . LYS A 1 121 ? 13.170 34.169 18.523 1.00 6.71 121 LYS A CA 1
ATOM 830 C C . LYS A 1 121 ? 14.356 35.047 18.289 1.00 6.70 121 LYS A C 1
ATOM 831 O O . LYS A 1 121 ? 15.509 34.662 18.603 1.00 7.42 121 LYS A O 1
ATOM 837 N N . TRP A 1 122 ? 14.109 36.235 17.744 1.00 6.56 122 TRP A N 1
ATOM 838 C CA . TRP A 1 122 ? 15.112 37.272 17.620 1.00 7.16 122 TRP A CA 1
ATOM 839 C C . TRP A 1 122 ? 14.554 38.542 18.237 1.00 7.71 122 TRP A C 1
ATOM 840 O O . TRP A 1 122 ? 13.388 38.914 17.989 1.00 8.42 122 TRP A O 1
ATOM 851 N N . THR A 1 123 ? 15.385 39.244 19.015 1.00 9.84 123 THR A N 1
ATOM 852 C CA . THR A 1 123 ? 15.042 40.496 19.621 1.00 11.20 123 THR A CA 1
ATOM 853 C C . THR A 1 123 ? 15.621 41.652 18.813 1.00 11.75 123 THR A C 1
ATOM 854 O O . THR A 1 123 ? 15.612 42.792 19.244 1.00 24.25 123 THR A O 1
ATOM 858 N N . SER A 1 124 ? 16.004 41.473 17.641 1.00 12.08 124 SER A N 1
ATOM 859 C CA . SER A 1 124 ? 16.719 42.392 16.756 1.00 11.58 124 SER A CA 1
ATOM 860 C C . SER A 1 124 ? 15.927 42.486 15.409 1.00 9.97 124 SER A C 1
ATOM 861 O O . SER A 1 124 ? 15.053 41.623 15.180 1.00 10.58 124 SER A O 1
ATOM 864 N N . PRO A 1 125 ? 16.366 43.345 14.513 1.00 10.05 125 PRO A N 1
ATOM 865 C CA . PRO A 1 125 ? 16.026 43.167 13.088 1.00 9.58 125 PRO A CA 1
ATOM 866 C C . PRO A 1 125 ? 16.535 41.838 12.614 1.00 8.66 125 PRO A C 1
ATOM 867 O O . PRO A 1 125 ? 17.561 41.288 13.085 1.00 10.38 125 PRO A O 1
ATOM 871 N N . VAL A 1 126 ? 15.877 41.314 11.594 1.00 7.50 126 VAL A N 1
ATOM 872 C CA . VAL A 1 126 ? 16.235 40.078 10.918 1.00 7.05 126 VAL A CA 1
ATOM 873 C C . VAL A 1 126 ? 16.223 40.333 9.419 1.00 7.06 126 VAL A C 1
ATOM 874 O O . VAL A 1 126 ? 15.364 41.095 8.933 1.00 7.27 126 VAL A O 1
ATOM 878 N N . GLY A 1 127 ? 17.082 39.701 8.690 1.00 8.41 127 GLY A N 1
ATOM 879 C CA . GLY A 1 127 ? 17.049 39.827 7.237 1.00 11.10 127 GLY A CA 1
ATOM 880 C C . GLY A 1 127 ? 17.820 38.817 6.579 1.00 6.93 127 GLY A C 1
ATOM 881 O O . GLY A 1 127 ? 18.560 38.021 7.189 1.00 8.26 127 GLY A O 1
ATOM 882 N N . ALA A 1 128 ? 17.752 38.833 5.251 1.00 6.88 128 ALA A N 1
ATOM 883 C CA . ALA A 1 128 ? 18.549 37.940 4.421 1.00 7.00 128 ALA A CA 1
ATOM 884 C C . ALA A 1 128 ? 18.985 38.662 3.162 1.00 6.47 128 ALA A C 1
ATOM 885 O O . ALA A 1 128 ? 18.174 39.208 2.417 1.00 7.41 128 ALA A O 1
ATOM 887 N N . SER A 1 129 ? 20.307 38.666 2.968 1.00 6.36 129 SER A N 1
ATOM 888 C CA . SER A 1 129 ? 20.945 39.220 1.800 1.00 6.82 129 SER A CA 1
ATOM 889 C C . SER A 1 129 ? 21.340 38.162 0.778 1.00 6.87 129 SER A C 1
ATOM 890 O O . SER A 1 129 ? 21.958 38.506 -0.239 1.00 8.48 129 SER A O 1
ATOM 894 N N . ALA A 1 130 ? 20.925 36.917 1.016 1.00 6.93 130 ALA A N 1
ATOM 895 C CA . ALA A 1 130 ? 21.162 35.808 0.101 1.00 6.64 130 ALA A CA 1
ATOM 896 C C . ALA A 1 130 ? 19.992 34.850 0.291 1.00 6.67 130 ALA A C 1
ATOM 897 O O . ALA A 1 130 ? 19.303 34.949 1.353 1.00 7.19 130 ALA A O 1
ATOM 899 N N . ASP A 1 131 ? 19.788 33.928 -0.599 1.00 6.49 131 ASP A N 1
ATOM 900 C CA . ASP A 1 131 ? 18.762 32.924 -0.387 1.00 6.23 131 ASP A CA 1
ATOM 901 C C . ASP A 1 131 ? 18.991 32.173 0.957 1.00 6.62 131 ASP A C 1
ATOM 902 O O . ASP A 1 131 ? 20.151 31.992 1.318 1.00 6.88 131 ASP A O 1
ATOM 907 N N . PHE A 1 132 ? 17.919 31.662 1.482 1.00 6.39 132 PHE A N 1
ATOM 908 C CA . PHE A 1 132 ? 18.077 30.725 2.632 1.00 6.74 132 PHE A CA 1
ATOM 909 C C . PHE A 1 132 ? 17.009 29.677 2.497 1.00 6.41 132 PHE A C 1
ATOM 910 O O . PHE A 1 132 ? 16.048 29.831 1.738 1.00 7.24 132 PHE A O 1
ATOM 918 N N . THR A 1 133 ? 17.188 28.595 3.226 1.00 6.48 133 THR A N 1
ATOM 919 C CA . THR A 1 133 ? 16.358 27.394 3.046 1.00 6.56 133 THR A CA 1
ATOM 920 C C . THR A 1 133 ? 15.695 27.018 4.326 1.00 5.99 133 THR A C 1
ATOM 921 O O . THR A 1 133 ? 16.332 26.992 5.407 1.00 9.02 133 THR A O 1
ATOM 925 N N . ILE A 1 134 ? 14.422 26.661 4.261 1.00 5.61 134 ILE A N 1
ATOM 926 C CA . ILE A 1 134 ? 13.629 26.115 5.354 1.00 5.63 134 ILE A CA 1
ATOM 927 C C . ILE A 1 134 ? 13.418 24.655 5.044 1.00 5.66 134 ILE A C 1
ATOM 928 O O . ILE A 1 134 ? 12.889 24.358 3.961 1.00 6.40 134 ILE A O 1
ATOM 933 N N . ILE A 1 135 ? 13.900 23.759 5.901 1.00 5.86 135 ILE A N 1
ATOM 934 C CA . ILE A 1 135 ? 13.988 22.333 5.544 1.00 6.77 135 ILE A CA 1
ATOM 935 C C . ILE A 1 135 ? 13.284 21.505 6.582 1.00 5.96 135 ILE A C 1
ATOM 936 O O . ILE A 1 135 ? 13.562 21.540 7.746 1.00 7.61 135 ILE A O 1
ATOM 944 N N . GLY A 1 136 ? 12.334 20.654 6.078 1.00 6.21 136 GLY A N 1
ATOM 945 C CA . GLY A 1 136 ? 11.618 19.735 6.947 1.00 6.66 136 GLY A CA 1
ATOM 946 C C . GLY A 1 136 ? 10.580 19.040 6.113 1.00 5.85 136 GLY A C 1
ATOM 947 O O . GLY A 1 136 ? 10.554 19.189 4.892 1.00 7.08 136 GLY A O 1
ATOM 948 N N . THR A 1 137 ? 9.734 18.241 6.763 1.00 6.35 137 THR A N 1
ATOM 949 C CA . THR A 1 137 ? 8.690 17.526 6.030 1.00 6.99 137 THR A CA 1
ATOM 950 C C . THR A 1 137 ? 7.470 18.412 5.841 1.00 6.14 137 THR A C 1
ATOM 951 O O . THR A 1 137 ? 7.352 19.521 6.390 1.00 6.41 137 THR A O 1
ATOM 955 N N . SER A 1 138 ? 6.464 17.854 5.114 1.00 6.46 138 SER A N 1
ATOM 956 C CA . SER A 1 138 ? 5.204 18.513 4.897 1.00 6.89 138 SER A CA 1
ATOM 957 C C . SER A 1 138 ? 4.327 18.675 6.142 1.00 6.58 138 SER A C 1
ATOM 958 O O . SER A 1 138 ? 3.334 19.376 6.065 1.00 7.09 138 SER A O 1
ATOM 961 N N . THR A 1 139 ? 4.715 18.036 7.2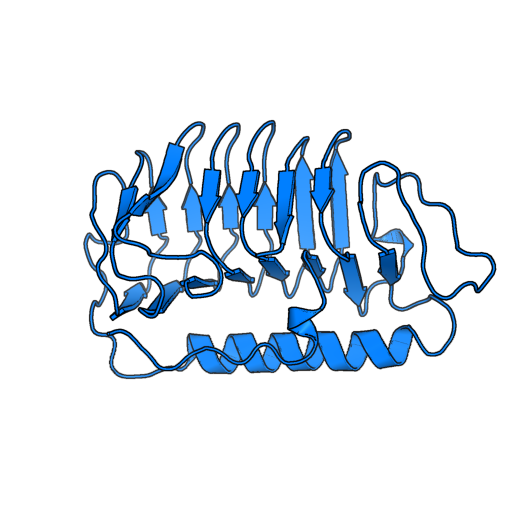57 1.00 7.17 139 THR A N 1
ATOM 962 C CA . THR A 1 139 ? 3.966 18.218 8.502 1.00 7.55 139 THR A CA 1
ATOM 963 C C . THR A 1 139 ? 4.727 18.987 9.530 1.00 6.92 139 THR A C 1
ATOM 964 O O . THR A 1 139 ? 4.155 19.361 10.581 1.00 8.53 139 THR A O 1
ATOM 968 N N . ASP A 1 140 ? 6.007 19.261 9.319 1.00 6.83 140 ASP A N 1
ATOM 969 C CA . ASP A 1 140 ? 6.808 20.044 10.260 1.00 6.24 140 ASP A CA 1
ATOM 970 C C . ASP A 1 140 ? 6.358 21.485 10.281 1.00 6.40 140 ASP A C 1
ATOM 971 O O . ASP A 1 140 ? 5.778 21.993 9.313 1.00 6.52 140 ASP A O 1
ATOM 976 N N . THR A 1 141 ? 6.683 22.180 11.376 1.00 5.86 141 THR A N 1
ATOM 977 C CA . THR A 1 141 ? 6.291 23.561 11.564 1.00 6.17 141 THR A CA 1
ATOM 978 C C . THR A 1 141 ? 7.452 24.435 12.006 1.00 5.67 141 THR A C 1
ATOM 979 O O . THR A 1 141 ? 8.428 23.986 12.626 1.00 6.16 141 THR A O 1
ATOM 983 N N . TRP A 1 142 ? 7.284 25.728 11.715 1.00 5.13 142 TRP A N 1
ATOM 984 C CA . TRP A 1 142 ? 8.245 26.779 12.079 1.00 5.47 142 TRP A CA 1
ATOM 985 C C . TRP A 1 142 ? 7.477 27.961 12.547 1.00 5.18 142 TRP A C 1
ATOM 986 O O . TRP A 1 142 ? 6.476 28.391 11.922 1.00 5.75 142 TRP A O 1
ATOM 997 N N . ILE A 1 143 ? 7.922 28.589 13.659 1.00 5.14 143 ILE A N 1
ATOM 998 C CA . ILE A 1 143 ? 7.446 29.906 14.038 1.00 5.47 143 ILE A CA 1
ATOM 999 C C . ILE A 1 143 ? 8.661 30.784 14.263 1.00 5.16 143 ILE A C 1
ATOM 1000 O O . ILE A 1 143 ? 9.576 30.402 15.039 1.00 6.27 143 ILE A O 1
ATOM 1005 N N . PHE A 1 144 ? 8.690 31.910 13.591 1.00 4.84 144 PHE A N 1
ATOM 1006 C CA . PHE A 1 144 ? 9.805 32.877 13.624 1.00 4.93 144 PHE A CA 1
ATOM 1007 C C . PHE A 1 144 ? 9.317 34.118 14.298 1.00 4.99 144 PHE A C 1
ATOM 1008 O O . PHE A 1 144 ? 8.525 34.891 13.718 1.00 5.68 144 PHE A O 1
ATOM 1016 N N . GLN A 1 145 ? 9.718 34.349 15.550 1.00 5.23 145 GLN A N 1
ATOM 1017 C CA . GLN A 1 145 ? 9.329 35.527 16.334 1.00 5.79 145 GLN A CA 1
ATOM 1018 C C . GLN A 1 145 ? 10.394 36.584 16.177 1.00 5.25 145 GLN A C 1
ATOM 1019 O O . GLN A 1 145 ? 11.562 36.378 16.481 1.00 6.42 145 GLN A O 1
ATOM 1025 N N . ILE A 1 146 ? 9.981 37.779 15.660 1.00 5.69 146 ILE A N 1
ATOM 1026 C CA . ILE A 1 146 ? 10.924 38.829 15.324 1.00 5.73 146 ILE A CA 1
ATOM 1027 C C . ILE A 1 146 ? 10.466 40.130 15.935 1.00 5.99 146 ILE A C 1
ATOM 1028 O O . ILE A 1 146 ? 9.415 40.668 15.602 1.00 6.52 146 ILE A O 1
ATOM 1033 N N . ALA A 1 147 ? 11.267 40.677 16.876 1.00 7.61 147 ALA A N 1
ATOM 1034 C CA . ALA A 1 147 ? 10.896 41.933 17.546 1.00 7.86 147 ALA A CA 1
ATOM 1035 C C . ALA A 1 147 ? 11.198 43.158 16.670 1.00 8.44 147 ALA A C 1
ATOM 1036 O O . ALA A 1 147 ? 10.545 44.197 16.871 1.00 10.27 147 ALA A O 1
ATOM 1038 N N . GLY A 1 148 ? 12.068 43.103 15.727 1.00 8.86 148 GLY A N 1
ATOM 1039 C CA . GLY A 1 148 ? 12.445 44.170 14.888 1.00 8.11 148 GLY A CA 1
ATOM 1040 C C . GLY A 1 148 ? 11.762 44.076 13.504 1.00 6.18 148 GLY A C 1
ATOM 1041 O O . GLY A 1 148 ? 10.749 43.446 13.328 1.00 6.74 148 GLY A O 1
ATOM 1042 N N . THR A 1 149 ? 12.405 44.745 12.561 1.00 6.60 149 THR A N 1
ATOM 1043 C CA . THR A 1 149 ? 12.059 44.647 11.141 1.00 6.06 149 THR A CA 1
ATOM 1044 C C . THR A 1 149 ? 12.436 43.269 10.618 1.00 5.65 149 THR A C 1
ATOM 1045 O O . THR A 1 149 ? 13.303 42.564 11.154 1.00 6.30 149 THR A O 1
ATOM 1049 N N . LEU A 1 150 ? 11.844 42.935 9.459 1.00 5.88 150 LEU A N 1
ATOM 1050 C CA . LEU A 1 150 ? 12.200 41.754 8.675 1.00 5.72 150 LEU A CA 1
ATOM 1051 C C . LEU A 1 150 ? 12.423 42.193 7.226 1.00 5.55 150 LEU A C 1
ATOM 1052 O O . LEU A 1 150 ? 11.506 42.836 6.682 1.00 6.64 150 LEU A O 1
ATOM 1057 N N . GLY A 1 151 ? 13.555 41.880 6.649 1.00 6.25 151 GLY A N 1
ATOM 1058 C CA . GLY A 1 151 ? 13.842 42.272 5.281 1.00 7.11 151 GLY A CA 1
ATOM 1059 C C . GLY A 1 151 ? 14.348 41.119 4.473 1.00 6.80 151 GLY A C 1
ATOM 1060 O O . GLY A 1 151 ? 15.209 40.344 4.909 1.00 9.82 151 GLY A O 1
ATOM 1061 N N . LEU A 1 152 ? 13.906 41.034 3.227 1.00 6.35 152 LEU A N 1
ATOM 1062 C CA . LEU A 1 152 ? 14.402 40.071 2.246 1.00 5.80 152 LEU A CA 1
ATOM 1063 C C . LEU A 1 152 ? 14.929 40.859 1.058 1.00 5.76 152 LEU A C 1
ATOM 1064 O O . LEU A 1 152 ? 14.175 41.612 0.428 1.00 6.57 152 LEU A O 1
ATOM 1069 N N . ALA A 1 153 ? 16.215 40.737 0.792 1.00 6.08 153 ALA A N 1
ATOM 1070 C CA . ALA A 1 153 ? 16.878 41.579 -0.221 1.00 6.54 153 ALA A CA 1
ATOM 1071 C C . ALA A 1 153 ? 16.437 41.213 -1.653 1.00 6.06 153 ALA A C 1
ATOM 1072 O O . ALA A 1 153 ? 15.942 40.123 -1.951 1.00 6.24 153 ALA A O 1
ATOM 1074 N N . ALA A 1 154 ? 16.664 42.195 -2.532 1.00 6.72 154 ALA A N 1
ATOM 1075 C CA . ALA A 1 154 ? 16.233 42.110 -3.911 1.00 6.82 154 ALA A CA 1
ATOM 1076 C C . ALA A 1 154 ? 16.741 40.815 -4.553 1.00 6.47 154 ALA A C 1
ATOM 1077 O O . ALA A 1 154 ? 17.915 40.460 -4.460 1.00 7.52 154 ALA A O 1
ATOM 1079 N N . GLY A 1 155 ? 15.840 40.112 -5.239 1.00 6.61 155 GLY A N 1
ATOM 1080 C CA . GLY A 1 155 ? 16.185 38.905 -5.957 1.00 7.87 155 GLY A CA 1
ATOM 1081 C C . GLY A 1 155 ? 16.375 37.701 -5.085 1.00 6.71 155 GLY A C 1
ATOM 1082 O O . GLY A 1 155 ? 16.664 36.630 -5.656 1.00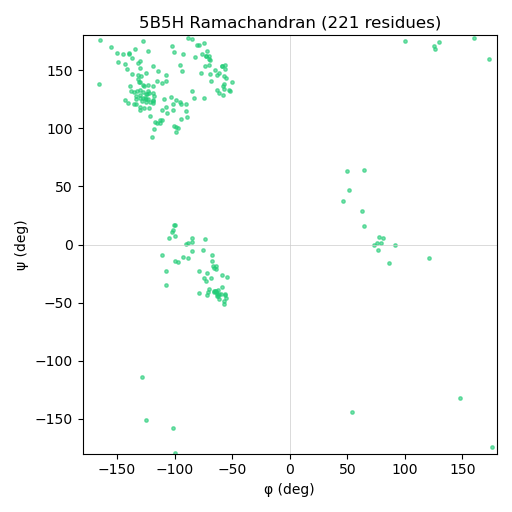 9.35 155 GLY A O 1
ATOM 1083 N N . LYS A 1 156 ? 16.314 37.793 -3.778 1.00 5.75 156 LYS A N 1
ATOM 1084 C CA . LYS A 1 156 ? 16.660 36.664 -2.922 1.00 6.15 156 LYS A CA 1
ATOM 1085 C C . LYS A 1 156 ? 15.389 35.911 -2.549 1.00 5.99 156 LYS A C 1
ATOM 1086 O O . LYS A 1 156 ? 14.275 36.437 -2.506 1.00 7.18 156 LYS A O 1
ATOM 1092 N N . LYS A 1 157 ? 15.576 34.631 -2.241 1.00 6.85 157 LYS A N 1
ATOM 1093 C CA . LYS A 1 157 ? 14.450 33.683 -2.112 1.00 6.89 157 LYS A CA 1
ATOM 1094 C C . LYS A 1 157 ? 14.562 32.903 -0.869 1.00 6.67 157 LYS A C 1
ATOM 1095 O O . LYS A 1 157 ? 15.622 32.431 -0.470 1.00 7.75 157 LYS A O 1
ATOM 1101 N N . ILE A 1 158 ? 13.372 32.664 -0.269 1.00 6.77 158 ILE A N 1
ATOM 1102 C CA . ILE A 1 158 ? 13.191 31.673 0.780 1.00 6.87 158 ILE A CA 1
ATOM 1103 C C . ILE A 1 158 ? 12.832 30.401 0.085 1.00 7.10 158 ILE A C 1
ATOM 1104 O O . ILE A 1 158 ? 11.762 30.321 -0.548 1.00 9.84 158 ILE A O 1
ATOM 1109 N N . ILE A 1 159 ? 13.694 29.403 0.170 1.00 7.02 159 ILE A N 1
ATO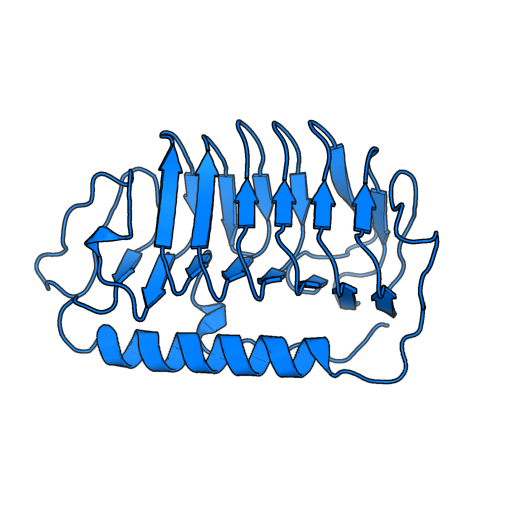M 1110 C CA . ILE A 1 159 ? 13.536 28.126 -0.515 1.00 8.14 159 ILE A CA 1
ATOM 1111 C C . ILE A 1 159 ? 12.972 27.089 0.458 1.00 6.32 159 ILE A C 1
ATOM 1112 O O . ILE A 1 159 ? 13.509 26.944 1.580 1.00 8.16 159 ILE A O 1
ATOM 1117 N N . LEU A 1 160 ? 11.913 26.507 0.111 1.00 8.01 160 LEU A N 1
ATOM 1118 C CA . LEU A 1 160 ? 11.369 25.331 0.860 1.00 6.74 160 LEU A CA 1
ATOM 1119 C C . LEU A 1 160 ? 12.002 24.041 0.400 1.00 7.60 160 LEU A C 1
ATOM 1120 O O . LEU A 1 160 ? 12.042 23.808 -0.832 1.00 12.38 160 LEU A O 1
ATOM 1125 N N . ALA A 1 161 ? 12.448 23.219 1.293 1.00 6.49 161 ALA A N 1
ATOM 1126 C CA . ALA A 1 161 ? 13.056 21.922 0.933 1.00 8.64 161 ALA A CA 1
ATOM 1127 C C . ALA A 1 161 ? 12.544 20.873 1.872 1.00 6.73 161 ALA A C 1
ATOM 1128 O O . ALA A 1 161 ? 12.154 21.130 3.002 1.00 6.72 161 ALA A O 1
ATOM 1130 N N . GLY A 1 162 ? 12.665 19.616 1.456 1.00 8.52 162 GLY A N 1
ATOM 1131 C CA . GLY A 1 162 ? 12.374 18.465 2.264 1.00 8.13 162 GLY A CA 1
ATOM 1132 C C . GLY A 1 162 ? 10.915 18.030 2.243 1.00 7.21 162 GLY A C 1
ATOM 1133 O O . GLY A 1 162 ? 10.580 16.952 2.758 1.00 7.74 162 GLY A O 1
ATOM 1134 N N . GLY A 1 163 ? 10.013 18.919 1.772 1.00 7.21 163 GLY A N 1
ATOM 1135 C CA . GLY A 1 163 ? 8.594 18.758 1.942 1.00 8.23 163 GLY A CA 1
ATOM 1136 C C . GLY A 1 163 ? 7.944 19.925 2.694 1.00 6.97 163 GLY A C 1
ATOM 1137 O O . GLY A 1 163 ? 6.727 20.063 2.686 1.00 7.80 163 GLY A O 1
ATOM 1138 N N . ALA A 1 164 ? 8.746 20.802 3.288 1.00 7.14 164 ALA A N 1
ATOM 1139 C CA . ALA A 1 164 ? 8.242 21.971 4.009 1.00 6.51 164 ALA A CA 1
ATOM 1140 C C . ALA A 1 164 ? 7.259 22.709 3.164 1.00 6.18 164 ALA A C 1
ATOM 1141 O O . ALA A 1 164 ? 7.446 22.896 1.943 1.00 7.31 164 ALA A O 1
ATOM 1143 N N . GLN A 1 165 ? 6.165 23.177 3.834 1.00 6.72 165 GLN A N 1
ATOM 1144 C CA . GLN A 1 165 ? 5.112 23.918 3.053 1.00 7.52 165 GLN A CA 1
ATOM 1145 C C . GLN A 1 165 ? 4.810 25.231 3.771 1.00 5.73 165 GLN A C 1
ATOM 1146 O O . GLN A 1 165 ? 4.852 25.378 4.982 1.00 6.44 165 GLN A O 1
ATOM 1152 N N . ALA A 1 166 ? 4.398 26.185 2.893 1.00 6.39 166 ALA A N 1
ATOM 1153 C CA . ALA A 1 166 ? 4.192 27.557 3.363 1.00 6.91 166 ALA A CA 1
ATOM 1154 C C . ALA A 1 166 ? 3.176 27.700 4.459 1.00 6.24 166 ALA A C 1
ATOM 1155 O O . ALA A 1 166 ? 3.376 28.520 5.371 1.00 6.64 166 ALA A O 1
ATOM 1157 N N . LYS A 1 167 ? 2.095 26.927 4.438 1.00 6.27 167 LYS A N 1
ATOM 1158 C CA . LYS A 1 167 ? 1.042 27.082 5.479 1.00 7.08 167 LYS A CA 1
ATOM 1159 C C . LYS A 1 167 ? 1.556 26.656 6.846 1.00 6.30 167 LYS A C 1
ATOM 1160 O O . LYS A 1 167 ? 0.907 27.001 7.848 1.00 7.84 167 LYS A O 1
ATOM 1166 N N . ASN A 1 168 ? 2.689 25.969 6.928 1.00 5.53 168 ASN A N 1
ATOM 1167 C CA . ASN A 1 168 ? 3.231 25.529 8.225 1.00 5.56 168 ASN A CA 1
ATOM 1168 C C . ASN A 1 168 ? 4.363 26.422 8.700 1.00 5.37 168 ASN A C 1
ATOM 1169 O O . ASN A 1 168 ? 5.001 26.068 9.718 1.00 5.97 168 ASN A O 1
ATOM 1174 N N . ILE A 1 169 ? 4.556 27.578 8.064 1.00 5.16 169 ILE A N 1
ATOM 1175 C CA . ILE A 1 169 ? 5.604 28.516 8.415 1.00 5.00 169 ILE A CA 1
ATOM 1176 C C . ILE A 1 169 ? 4.950 29.806 8.816 1.00 5.07 169 ILE A C 1
ATOM 1177 O O . ILE A 1 169 ? 4.198 30.394 7.997 1.00 6.05 169 ILE A O 1
ATOM 1182 N N . VAL A 1 170 ? 5.214 30.306 10.031 1.00 4.67 170 VAL A N 1
ATOM 1183 C CA . VAL A 1 170 ? 4.663 31.565 10.491 1.00 4.96 170 VAL A CA 1
ATOM 1184 C C . VAL A 1 170 ? 5.756 32.503 10.870 1.00 4.93 170 VAL A C 1
ATOM 1185 O O . VAL A 1 170 ? 6.639 32.128 11.687 1.00 6.14 170 VAL A O 1
ATOM 1189 N N . TRP A 1 171 ? 5.702 33.709 10.368 1.00 4.25 171 TRP A N 1
ATOM 1190 C CA . TRP A 1 171 ? 6.567 34.817 10.729 1.00 4.98 171 TRP A CA 1
ATOM 1191 C C . TRP A 1 171 ? 5.747 35.769 11.551 1.00 4.79 171 TRP A C 1
ATOM 1192 O O . TRP A 1 171 ? 4.778 36.354 11.010 1.00 6.38 171 TRP A O 1
ATOM 1203 N N . VAL A 1 172 ? 6.036 35.937 12.838 1.00 4.92 172 VAL A N 1
ATOM 1204 C CA . VAL A 1 172 ? 5.278 36.861 13.671 1.00 5.04 172 VAL A CA 1
ATOM 1205 C C . VAL A 1 172 ? 6.199 38.010 14.012 1.00 5.20 172 VAL A C 1
ATOM 1206 O O . VAL A 1 172 ? 7.216 37.856 14.711 1.00 5.76 172 VAL A O 1
ATOM 1210 N N . VAL A 1 173 ? 5.938 39.149 13.382 1.00 5.28 173 VAL A N 1
ATOM 1211 C CA . VAL A 1 173 ? 6.909 40.237 13.247 1.00 5.39 173 VAL A CA 1
ATOM 1212 C C . VAL A 1 173 ? 6.352 41.517 13.775 1.00 5.16 173 VAL A C 1
ATOM 1213 O O . VAL A 1 173 ? 5.295 41.976 13.368 1.00 5.82 173 VAL A O 1
ATOM 1217 N N . ALA A 1 174 ? 7.054 42.124 14.756 1.00 5.68 174 ALA A N 1
ATOM 1218 C CA . ALA A 1 174 ? 6.597 43.372 15.323 1.00 6.14 174 ALA A CA 1
ATOM 1219 C C . ALA A 1 174 ? 6.909 44.571 14.457 1.00 6.47 174 ALA A C 1
ATOM 1220 O O . ALA A 1 174 ? 6.110 45.512 14.372 1.00 8.05 174 ALA A O 1
ATOM 1222 N N . GLY A 1 175 ? 8.109 44.611 13.873 1.00 6.35 175 GLY A N 1
ATOM 1223 C CA . GLY A 1 175 ? 8.519 45.731 13.062 1.00 6.45 175 GLY A CA 1
ATOM 1224 C C . GLY A 1 175 ? 8.110 45.561 11.587 1.00 5.53 175 GLY A C 1
ATOM 1225 O O . GLY A 1 175 ? 7.530 44.554 11.198 1.00 6.35 175 GLY A O 1
ATOM 1226 N N . ALA A 1 176 ? 8.414 46.569 10.791 1.00 5.75 176 ALA A N 1
ATOM 1227 C CA . ALA A 1 176 ? 7.941 46.580 9.412 1.00 6.14 176 ALA A CA 1
ATOM 1228 C C . ALA A 1 176 ? 8.661 45.506 8.616 1.00 5.13 176 ALA A C 1
ATOM 1229 O O . ALA A 1 176 ? 9.849 45.202 8.790 1.00 6.08 176 ALA A O 1
ATOM 1231 N N . VAL A 1 177 ? 7.924 44.936 7.637 1.00 5.28 177 VAL A N 1
ATOM 1232 C CA . VAL A 1 177 ? 8.429 43.887 6.757 1.00 4.98 177 VAL A CA 1
ATOM 1233 C C . VAL A 1 177 ? 8.636 44.411 5.346 1.00 5.18 177 VAL A C 1
ATOM 1234 O O . VAL A 1 177 ? 7.708 44.987 4.773 1.00 5.68 177 VAL A O 1
ATOM 1238 N N . SER A 1 178 ? 9.840 44.250 4.832 1.00 5.42 178 SER A N 1
ATOM 1239 C CA . SER A 1 178 ? 10.214 44.708 3.487 1.00 6.22 178 SER A CA 1
ATOM 1240 C C . SER A 1 178 ? 10.671 43.566 2.672 1.00 6.16 178 SER A C 1
ATOM 1241 O O . SER A 1 178 ? 11.688 42.896 2.968 1.00 8.37 178 SER A O 1
ATOM 1245 N N . ILE A 1 179 ? 10.010 43.323 1.503 1.00 5.72 179 ILE A N 1
ATOM 1246 C CA . ILE A 1 179 ? 10.338 42.290 0.549 1.00 5.71 179 ILE A CA 1
ATOM 1247 C C . ILE A 1 179 ? 10.726 42.989 -0.736 1.00 5.46 179 ILE A C 1
ATOM 1248 O O . ILE A 1 179 ? 9.864 43.605 -1.382 1.00 6.05 179 ILE A O 1
ATOM 1253 N N . GLU A 1 180 ? 12.002 43.018 -1.039 1.00 5.78 180 GLU A N 1
ATOM 1254 C CA . GLU A 1 180 ? 12.544 43.875 -2.125 1.00 5.76 180 GLU A CA 1
ATOM 1255 C C . GLU A 1 180 ? 12.299 43.272 -3.499 1.00 5.58 180 GLU A C 1
ATOM 1256 O O . GLU A 1 180 ? 11.789 42.140 -3.663 1.00 6.19 180 GLU A O 1
ATOM 1262 N N . ALA A 1 181 ? 12.609 44.058 -4.535 1.00 6.17 181 ALA A N 1
ATOM 1263 C CA . ALA A 1 181 ? 12.265 43.729 -5.908 1.00 6.05 181 ALA A CA 1
ATOM 1264 C C . ALA A 1 181 ? 12.722 42.357 -6.249 1.00 6.25 181 ALA A C 1
ATOM 1265 O O . ALA A 1 181 ? 13.898 41.984 -6.064 1.00 6.69 181 ALA A O 1
ATOM 1267 N N . GLY A 1 182 ? 11.828 41.547 -6.865 1.00 6.42 182 GLY A N 1
ATOM 1268 C CA . GLY A 1 182 ? 12.192 40.241 -7.370 1.00 7.61 182 GLY A CA 1
ATOM 1269 C C . GLY A 1 182 ? 12.403 39.193 -6.318 1.00 6.14 182 GLY A C 1
ATOM 1270 O O . GLY A 1 182 ? 12.742 38.055 -6.685 1.00 8.16 182 GLY A O 1
ATOM 1271 N N . ALA A 1 183 ? 12.258 39.483 -5.030 1.00 6.15 183 ALA A N 1
ATOM 1272 C CA . ALA A 1 183 ? 12.431 38.505 -3.975 1.00 5.63 183 ALA A CA 1
ATOM 1273 C C . ALA A 1 183 ? 11.265 37.535 -3.958 1.00 6.18 183 ALA A C 1
ATOM 1274 O O . ALA A 1 183 ? 10.177 37.811 -4.483 1.00 7.62 183 ALA A O 1
ATOM 1276 N N . LYS A 1 184 ? 11.445 36.367 -3.305 1.00 6.02 184 LYS A N 1
ATOM 1277 C CA . LYS A 1 184 ? 10.372 35.370 -3.155 1.00 6.06 184 LYS A CA 1
ATOM 1278 C C . LYS A 1 184 ? 10.290 34.985 -1.690 1.00 5.46 184 LYS A C 1
ATOM 1279 O O . LYS A 1 184 ? 11.236 34.407 -1.148 1.00 7.10 184 LYS A O 1
ATOM 1285 N N . PHE A 1 185 ? 9.151 35.252 -1.087 1.00 5.61 185 PHE A N 1
ATOM 1286 C CA . PHE A 1 185 ? 8.910 35.013 0.329 1.00 5.12 185 PHE A CA 1
ATOM 1287 C C . PHE A 1 185 ? 7.984 33.831 0.500 1.00 5.66 185 PHE A C 1
ATOM 1288 O O . PHE A 1 185 ? 7.043 33.630 -0.310 1.00 6.60 185 PHE A O 1
ATOM 1296 N N . GLU A 1 186 ? 8.169 33.032 1.564 1.00 5.65 186 GLU A N 1
ATOM 1297 C CA . GLU A 1 186 ? 7.298 31.882 1.860 1.00 5.93 186 GLU A CA 1
ATOM 1298 C C . GLU A 1 186 ? 6.880 31.987 3.337 1.00 5.59 186 GLU A C 1
ATOM 1299 O O . GLU A 1 186 ? 7.720 32.126 4.221 1.00 6.42 186 GLU A O 1
ATOM 1305 N N . GLY A 1 187 ? 5.574 31.812 3.539 1.00 5.63 187 GLY A N 1
ATOM 1306 C CA . GLY A 1 187 ? 4.999 31.686 4.888 1.00 5.77 187 GLY A CA 1
ATOM 1307 C C . GLY A 1 187 ? 3.917 32.663 5.138 1.00 5.33 187 GLY A C 1
ATOM 1308 O O . GLY A 1 187 ? 3.621 33.598 4.372 1.00 6.74 187 GLY A O 1
ATOM 1309 N N . VAL A 1 188 ? 3.249 32.444 6.269 1.00 5.35 188 VAL A N 1
ATOM 1310 C CA . VAL A 1 188 ? 2.227 33.340 6.785 1.00 5.39 188 VAL A CA 1
ATOM 1311 C C . VAL A 1 188 ? 2.903 34.454 7.545 1.00 5.27 188 VAL A C 1
ATOM 1312 O O . VAL A 1 188 ? 3.659 34.162 8.488 1.00 7.90 188 VAL A O 1
ATOM 1316 N N . ILE A 1 189 ? 2.630 35.691 7.219 1.00 4.81 189 ILE A N 1
ATOM 1317 C CA . ILE A 1 189 ? 3.143 36.839 7.968 1.00 4.68 189 ILE A CA 1
ATOM 1318 C C . ILE A 1 189 ? 2.049 37.365 8.852 1.00 4.96 189 ILE A C 1
ATOM 1319 O O . ILE A 1 189 ? 0.996 37.817 8.388 1.00 6.10 189 ILE A O 1
ATOM 1324 N N . LEU A 1 190 ? 2.259 37.279 10.169 1.00 4.70 190 LEU A N 1
ATOM 1325 C CA . LEU A 1 190 ? 1.451 37.952 11.185 1.00 5.28 190 LEU A CA 1
ATOM 1326 C C . LEU A 1 190 ? 2.244 39.203 11.564 1.00 4.89 190 LEU A C 1
ATOM 1327 O O . LEU A 1 190 ? 3.203 39.129 12.344 1.00 5.83 190 LEU A O 1
ATOM 1332 N N . ALA A 1 191 ? 1.884 40.314 10.950 1.00 5.12 191 ALA A N 1
ATOM 1333 C CA . ALA A 1 191 ? 2.623 41.560 11.066 1.00 5.29 191 ALA A CA 1
ATOM 1334 C C . ALA A 1 191 ? 1.903 42.497 12.003 1.00 5.12 191 ALA A C 1
ATOM 1335 O O . ALA A 1 191 ? 0.689 42.775 11.844 1.00 5.84 191 ALA A O 1
ATOM 1337 N N . LYS A 1 192 ? 2.592 43.021 13.029 1.00 5.53 192 LYS A N 1
ATOM 1338 C CA . LYS A 1 192 ? 1.988 44.039 13.845 1.00 5.90 192 LYS A CA 1
ATOM 1339 C C . LYS A 1 192 ? 1.894 45.350 13.138 1.00 5.77 192 LYS A C 1
ATOM 1340 O O . LYS A 1 192 ? 1.002 46.171 13.408 1.00 6.64 192 LYS A O 1
ATOM 1346 N N . THR A 1 193 ? 2.862 45.632 12.237 1.00 5.48 193 THR A N 1
ATOM 1347 C CA . THR A 1 193 ? 2.931 46.889 11.514 1.00 5.89 193 THR A CA 1
ATOM 1348 C C . THR A 1 193 ? 2.957 46.632 9.996 1.00 5.35 193 THR A C 1
ATOM 1349 O O . THR A 1 193 ? 2.357 45.640 9.560 1.00 5.93 193 THR A O 1
ATOM 1353 N N . ALA A 1 194 ? 3.571 47.486 9.215 1.00 5.13 194 ALA A N 1
ATOM 1354 C CA . ALA A 1 194 ? 3.339 47.465 7.793 1.00 5.12 194 ALA A CA 1
ATOM 1355 C C . ALA A 1 194 ? 4.167 46.409 7.081 1.00 5.26 194 ALA A C 1
ATOM 1356 O O . ALA A 1 194 ? 5.217 45.962 7.551 1.00 6.19 194 ALA A O 1
ATOM 1358 N N . VAL A 1 195 ? 3.719 46.080 5.868 1.00 4.97 195 VAL A N 1
ATOM 1359 C CA . VAL A 1 195 ? 4.372 45.135 4.990 1.00 5.08 195 VAL A CA 1
ATOM 1360 C C . VAL A 1 195 ? 4.429 45.697 3.569 1.00 5.44 195 VAL A C 1
ATOM 1361 O O . VAL A 1 195 ? 3.387 46.177 3.121 1.00 7.46 195 VAL A O 1
ATOM 1365 N N . THR A 1 196 ? 5.580 45.666 2.934 1.00 5.28 196 THR A N 1
ATOM 1366 C CA . THR A 1 196 ? 5.713 46.113 1.560 1.00 5.75 196 THR A CA 1
ATOM 1367 C C . THR A 1 196 ? 6.380 45.034 0.754 1.00 4.88 196 THR A C 1
ATOM 1368 O O . THR A 1 196 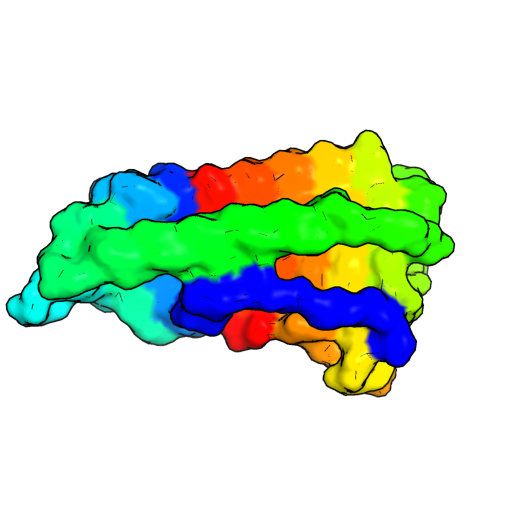? 7.367 44.414 1.158 1.00 6.09 196 THR A O 1
ATOM 1372 N N . LEU A 1 197 ? 5.824 44.827 -0.480 1.00 5.22 197 LEU A N 1
ATOM 1373 C CA . LEU A 1 197 ? 6.411 43.958 -1.495 1.00 5.13 197 LEU A CA 1
ATOM 1374 C C . LEU A 1 197 ? 6.725 44.841 -2.729 1.00 4.82 197 LEU A C 1
ATOM 1375 O O . LEU A 1 197 ? 5.861 45.583 -3.160 1.00 6.34 197 LEU A O 1
ATOM 1380 N N . LYS A 1 198 ? 7.933 44.722 -3.217 1.00 5.16 198 LYS A N 1
ATOM 1381 C CA . LYS A 1 198 ? 8.394 45.569 -4.308 1.00 5.39 198 LYS A CA 1
ATOM 1382 C C . LYS A 1 198 ? 8.325 44.883 -5.658 1.00 5.02 198 LYS A C 1
ATOM 1383 O O . LYS A 1 198 ? 7.871 43.725 -5.773 1.00 5.76 198 LYS A O 1
ATOM 1389 N N . THR A 1 199 ? 8.738 45.578 -6.721 1.00 5.67 199 THR A N 1
ATOM 1390 C CA . THR A 1 199 ? 8.414 45.163 -8.072 1.00 5.78 199 THR A CA 1
ATOM 1391 C C . THR A 1 199 ? 8.903 43.755 -8.387 1.00 5.76 199 THR A C 1
ATOM 1392 O O . THR A 1 199 ? 10.082 43.430 -8.214 1.00 6.42 199 THR A O 1
ATOM 1396 N N . GLY A 1 200 ? 7.996 42.918 -8.895 1.00 6.27 200 GLY A N 1
ATOM 1397 C CA . GLY A 1 200 ? 8.359 41.596 -9.294 1.00 6.87 200 GLY A CA 1
ATOM 1398 C C . GLY A 1 200 ? 8.565 40.633 -8.154 1.00 6.12 200 GLY A C 1
ATOM 1399 O O . GLY A 1 200 ? 8.954 39.464 -8.410 1.00 8.19 200 GLY A O 1
ATOM 1400 N N . SER A 1 201 ? 8.375 41.032 -6.919 1.00 5.59 201 SER A N 1
ATOM 1401 C CA . SER A 1 201 ? 8.475 40.139 -5.782 1.00 5.78 201 SER A CA 1
ATOM 1402 C C . SER A 1 201 ? 7.247 39.272 -5.695 1.00 5.93 201 SER A C 1
ATOM 1403 O O . SER A 1 201 ? 6.153 39.577 -6.266 1.00 6.40 201 SER A O 1
ATOM 1406 N N . SER A 1 202 ? 7.337 38.184 -4.917 1.00 5.89 202 SER A N 1
ATOM 1407 C CA . SER A 1 202 ? 6.209 37.312 -4.714 1.00 6.19 202 SER A CA 1
ATOM 1408 C C . SER A 1 202 ? 6.217 36.798 -3.278 1.00 6.54 202 SER A C 1
ATOM 1409 O O . SER A 1 202 ? 7.272 36.687 -2.650 1.00 7.37 202 SER A O 1
ATOM 1412 N N . LEU A 1 203 ? 5.030 36.440 -2.833 1.00 6.11 203 LEU A N 1
ATOM 1413 C CA . LEU A 1 203 ? 4.860 35.805 -1.530 1.00 5.78 203 LEU A CA 1
ATOM 1414 C C . LEU A 1 203 ? 3.851 34.683 -1.693 1.00 5.60 203 LEU A C 1
ATOM 1415 O O . LEU A 1 203 ? 2.766 34.878 -2.249 1.00 6.14 203 LEU A O 1
ATOM 1420 N N . ASN A 1 204 ? 4.196 33.503 -1.160 1.00 5.59 204 ASN A N 1
ATOM 1421 C CA . ASN A 1 204 ? 3.302 32.378 -1.049 1.00 5.61 204 ASN A CA 1
ATOM 1422 C C . ASN A 1 204 ? 2.998 32.174 0.415 1.00 5.44 204 ASN A C 1
ATOM 1423 O O . ASN A 1 204 ? 3.920 31.877 1.181 1.00 6.59 204 ASN A O 1
ATOM 1428 N N . GLY A 1 205 ? 1.736 32.353 0.816 1.00 5.29 205 GLY A N 1
ATOM 1429 C CA . GLY A 1 205 ? 1.429 32.363 2.223 1.00 6.39 205 GLY A CA 1
ATOM 1430 C C . GLY A 1 205 ? 0.268 33.287 2.463 1.00 6.16 205 GLY A C 1
ATOM 1431 O O . GLY A 1 205 ? -0.771 33.145 1.771 1.00 8.15 205 GLY A O 1
ATOM 1432 N N . ARG A 1 206 ? 0.341 34.175 3.425 1.00 5.11 206 ARG A N 1
ATOM 1433 C CA . ARG A 1 206 ? -0.679 35.183 3.679 1.00 5.33 206 ARG A CA 1
ATOM 1434 C C . ARG A 1 206 ? -0.014 36.413 4.249 1.00 4.64 206 ARG A C 1
ATOM 1435 O O . ARG A 1 206 ? 1.089 36.258 4.850 1.00 5.72 206 ARG A O 1
ATOM 1443 N N . ILE A 1 207 ? -0.628 37.543 4.119 1.00 4.54 207 ILE A N 1
ATOM 1444 C CA . ILE A 1 207 ? -0.156 38.758 4.765 1.00 4.90 207 ILE A CA 1
ATOM 1445 C C . ILE A 1 207 ? -1.283 39.258 5.672 1.00 4.77 207 ILE A C 1
ATOM 1446 O O . ILE A 1 207 ? -2.321 39.722 5.157 1.00 5.65 207 ILE A O 1
ATOM 1451 N N . LEU A 1 208 ? -1.094 39.171 6.974 1.00 4.56 208 LEU A N 1
ATOM 1452 C CA . LEU A 1 208 ? -2.118 39.503 7.982 1.00 4.88 208 LEU A CA 1
ATOM 1453 C C . LEU A 1 208 ? -1.525 40.630 8.804 1.00 4.82 208 LEU A C 1
ATOM 1454 O O . LEU A 1 208 ? -0.744 40.340 9.760 1.00 5.57 208 LEU A O 1
ATOM 1459 N N . SER A 1 209 ? -1.795 41.866 8.444 1.00 4.67 209 SER A N 1
ATOM 1460 C CA . SE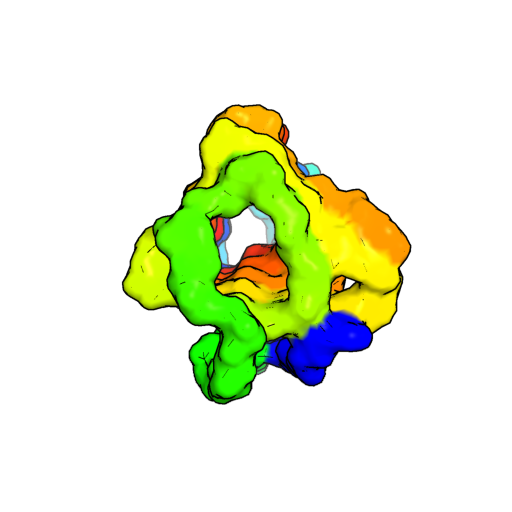R A 1 209 ? -1.180 43.036 9.069 1.00 4.76 209 SER A CA 1
ATOM 1461 C C . SER A 1 209 ? -2.147 43.836 9.867 1.00 4.90 209 SER A C 1
ATOM 1462 O O . SER A 1 209 ? -3.265 44.142 9.428 1.00 5.81 209 SER A O 1
ATOM 1465 N N . GLN A 1 210 ? -1.700 44.308 11.049 1.00 5.18 210 GLN A N 1
ATOM 1466 C CA . GLN A 1 210 ? -2.482 45.210 11.876 1.00 5.15 210 GLN A CA 1
ATOM 1467 C C . GLN A 1 210 ? -2.328 46.651 11.476 1.00 5.43 210 GLN A C 1
ATOM 1468 O O . GLN A 1 210 ? -2.997 47.534 12.077 1.00 6.31 210 GLN A O 1
ATOM 1474 N N . THR A 1 211 ? -1.561 46.976 10.420 1.00 5.18 211 THR A N 1
ATOM 1475 C CA . THR A 1 211 ? -1.580 48.301 9.818 1.00 5.27 211 THR A CA 1
ATOM 1476 C C . THR A 1 211 ? -1.800 48.175 8.316 1.00 5.19 211 THR A C 1
ATOM 1477 O O . THR A 1 211 ? -2.947 47.779 7.963 1.00 5.92 211 THR A O 1
ATOM 1481 N N . ALA A 1 212 ? -0.850 48.525 7.472 1.00 5.14 212 ALA A N 1
ATOM 1482 C CA . ALA A 1 212 ? -1.061 48.608 6.033 1.00 5.37 212 ALA A CA 1
ATOM 1483 C C . ALA A 1 212 ? -0.169 47.662 5.276 1.00 4.93 212 ALA A C 1
ATOM 1484 O O . ALA A 1 212 ? 0.952 47.335 5.691 1.00 6.79 212 ALA A O 1
ATOM 1486 N N . VAL A 1 213 ? -0.621 47.266 4.098 1.00 4.75 213 VAL A N 1
ATOM 1487 C CA . VAL A 1 213 ? 0.091 46.404 3.181 1.00 4.93 213 VAL A CA 1
ATOM 1488 C C . VAL A 1 213 ? 0.220 47.118 1.842 1.00 4.84 213 VAL A C 1
ATOM 1489 O O . VAL A 1 213 ? -0.792 47.638 1.350 1.00 6.95 213 VAL A O 1
ATOM 1493 N N . ALA A 1 214 ? 1.433 47.177 1.297 1.00 5.61 214 ALA A N 1
ATOM 1494 C CA . ALA A 1 214 ? 1.702 47.814 -0.014 1.00 6.96 214 ALA A CA 1
ATOM 1495 C C . ALA A 1 214 ? 2.215 46.785 -0.951 1.00 6.29 214 ALA A C 1
ATOM 1496 O O . ALA A 1 214 ? 3.213 46.061 -0.657 1.00 8.04 214 ALA A O 1
ATOM 1498 N N . LEU A 1 215 ? 1.631 46.671 -2.106 1.00 6.83 215 LEU A N 1
ATOM 1499 C CA . LEU A 1 215 ? 2.019 45.738 -3.172 1.00 7.06 215 LEU A CA 1
ATOM 1500 C C . LEU A 1 215 ? 2.454 46.498 -4.429 1.00 6.77 215 LEU A C 1
ATOM 1501 O O . LEU A 1 215 ? 1.550 46.901 -5.204 1.00 7.96 215 LEU A O 1
ATOM 1506 N N . GLN A 1 216 ? 3.716 46.644 -4.639 1.00 5.26 216 GLN A N 1
ATOM 1507 C CA . GLN A 1 216 ? 4.208 47.387 -5.816 1.00 5.46 216 GLN A CA 1
ATOM 1508 C C . GLN A 1 216 ? 4.532 46.380 -6.877 1.00 5.52 216 GLN A C 1
ATOM 1509 O O . GLN A 1 216 ? 5.570 45.706 -6.843 1.00 5.91 216 GLN A O 1
ATOM 1515 N N . LYS A 1 217 ? 3.608 46.215 -7.864 1.00 5.52 217 LYS A N 1
ATOM 1516 C CA . LYS A 1 217 ? 3.822 45.333 -8.967 1.00 6.73 217 LYS A CA 1
ATOM 1517 C C . LYS A 1 217 ? 4.238 43.939 -8.473 1.00 6.46 217 LYS A C 1
ATOM 1518 O O . LYS A 1 217 ? 5.203 43.319 -8.967 1.00 7.57 217 LYS A O 1
ATOM 1524 N N . ALA A 1 218 ? 3.510 43.412 -7.482 1.00 6.15 218 ALA A N 1
ATOM 1525 C CA . ALA A 1 218 ? 3.910 42.232 -6.729 1.00 6.87 218 ALA A CA 1
ATOM 1526 C C . ALA A 1 218 ? 2.866 41.172 -6.806 1.00 5.28 218 ALA A C 1
ATOM 1527 O O . ALA A 1 218 ? 1.720 41.420 -7.190 1.00 7.12 218 ALA A O 1
ATOM 1529 N N . THR A 1 219 ? 3.228 39.937 -6.393 1.00 5.57 219 THR A N 1
ATOM 1530 C CA . THR A 1 219 ? 2.345 38.790 -6.450 1.00 6.41 219 THR A CA 1
ATOM 1531 C C . THR A 1 219 ? 2.182 38.180 -5.075 1.00 6.57 219 THR A C 1
ATOM 1532 O O . THR A 1 219 ? 3.184 37.916 -4.402 1.00 7.99 219 THR A O 1
ATOM 1536 N N . VAL A 1 220 ? 0.938 37.904 -4.673 1.00 5.86 220 VAL A N 1
ATOM 1537 C CA . VAL A 1 220 ? 0.640 37.223 -3.429 1.00 5.62 220 VAL A CA 1
ATOM 1538 C C . VAL A 1 220 ? -0.286 36.061 -3.749 1.00 5.87 220 VAL A C 1
ATOM 1539 O O . VAL A 1 220 ? -1.359 36.288 -4.302 1.00 7.56 220 VAL A O 1
ATOM 1543 N N . VAL A 1 221 ? 0.114 34.846 -3.377 1.00 6.33 221 VAL A N 1
ATOM 1544 C CA . VAL A 1 221 ? -0.690 33.643 -3.589 1.00 6.65 221 VAL A CA 1
ATOM 1545 C C . VAL A 1 221 ? -1.001 33.048 -2.218 1.00 6.78 221 VAL A C 1
ATOM 1546 O O . VAL A 1 221 ? -0.086 32.676 -1.475 1.00 7.75 221 VAL A O 1
ATOM 1550 N N . GLN A 1 222 ? -2.305 32.902 -1.911 1.00 6.48 222 GLN A N 1
ATOM 1551 C CA . GLN A 1 222 ? -2.699 32.304 -0.664 1.00 7.82 222 GLN A CA 1
ATOM 1552 C C . GLN A 1 222 ? -2.206 30.908 -0.568 1.00 8.68 222 GLN A C 1
ATOM 1553 O O . GLN A 1 222 ? -2.513 30.095 -1.427 1.00 12.35 222 GLN A O 1
ATOM 1559 N N . LYS A 1 223 ? -1.567 30.556 0.541 1.00 9.50 223 LYS A N 1
ATOM 1560 C CA . LYS A 1 223 ? -1.178 29.168 0.925 1.00 11.57 223 LYS A CA 1
ATOM 1561 C C . LYS A 1 223 ? -1.546 29.042 2.449 1.00 11.82 223 LYS A C 1
ATOM 1562 O O . LYS A 1 223 ? -1.099 29.848 3.331 1.00 13.51 223 LYS A O 1
#

Sequence (223 aa):
AGPTAVPLGTAGNYAILASAGVSTVPQSVITGAVGLSPAAATFLTGFSLTMSSTGTFSTSTQVTGQLTAADYGTPTPSILTTAIGDMGTAYVNAATRSGPNFLEIYTGALGGKILPPGLYKWTSPVGASADFTIIGTSTDTWIFQIAGTLGLAAGKKIILAGGAQAKNIVWVVAGAVSIEAGAKFEGVILAKTAVTLKTGSSLNGRILSQTAVALQKATVVQK

Organism: Typhula ishikariensis (NCBI:txid69361)